Protein AF-A0A2V8Q9Q5-F1 (afdb_monomer)

Sequence (231 aa):
MLPGSTILFSIVLLALISQTAFAGKPFNTSTTSTGEAISPERDFEVAVEAGWLHPKSMDESFWLIHGDKNGLIIASPINGLLYIRFTNLGDAPIMIDSYSIEVLSGKQEWVRLVTIDAHSGEVYNRGPTDDMKQACRSNIEKDTFDYAIANKNIEPRHTVRGWVFVEAPEAGLEGGKEARFNVTDILGNKAVRPIKVLTGESQSVQPRLLHVGETKDLSQARKQFYSETHS

Structure (mmCIF, N/CA/C/O backbone):
data_AF-A0A2V8Q9Q5-F1
#
_entry.id   AF-A0A2V8Q9Q5-F1
#
loop_
_atom_site.group_PDB
_atom_site.id
_atom_site.type_symbol
_atom_site.label_atom_id
_atom_site.label_alt_id
_atom_site.label_comp_id
_atom_site.label_asym_id
_atom_site.label_entity_id
_atom_site.label_seq_id
_atom_site.pdbx_PDB_ins_code
_atom_site.Cartn_x
_atom_site.Cartn_y
_atom_site.Cartn_z
_atom_site.occupancy
_atom_site.B_iso_or_equiv
_atom_site.auth_seq_id
_atom_site.auth_comp_id
_atom_site.auth_asym_id
_atom_site.auth_atom_id
_atom_site.pdbx_PDB_model_num
ATOM 1 N N . MET A 1 1 ? 42.178 7.662 -12.179 1.00 33.88 1 MET A N 1
ATOM 2 C CA . MET A 1 1 ? 41.496 8.831 -11.585 1.00 33.88 1 MET A CA 1
ATOM 3 C C . MET A 1 1 ? 40.004 8.625 -11.773 1.00 33.88 1 MET A C 1
ATOM 5 O O . MET A 1 1 ? 39.542 8.655 -12.902 1.00 33.88 1 MET A O 1
ATOM 9 N N . LEU A 1 2 ? 39.301 8.280 -10.695 1.00 27.66 2 LEU A N 1
ATOM 10 C CA . LEU A 1 2 ? 37.847 8.092 -10.664 1.00 27.66 2 LEU A CA 1
ATOM 11 C C . LEU A 1 2 ? 37.172 9.457 -10.458 1.00 27.66 2 LEU A C 1
ATOM 13 O O . LEU A 1 2 ? 37.650 10.203 -9.601 1.00 27.66 2 LEU A O 1
ATOM 17 N N . PRO A 1 3 ? 36.077 9.794 -11.160 1.00 36.81 3 PRO A N 1
ATOM 18 C CA . PRO A 1 3 ? 35.222 10.887 -10.738 1.00 36.81 3 PRO A CA 1
ATOM 19 C C . PRO A 1 3 ? 34.257 10.358 -9.670 1.00 36.81 3 PRO A C 1
ATOM 21 O O . PRO A 1 3 ? 33.495 9.420 -9.903 1.00 36.81 3 PRO A O 1
ATOM 24 N N . GLY A 1 4 ? 34.338 10.932 -8.471 1.00 29.61 4 GLY A N 1
ATOM 25 C CA . GLY A 1 4 ? 33.387 10.685 -7.394 1.00 29.61 4 GLY A CA 1
ATOM 26 C C . GLY A 1 4 ? 32.038 11.302 -7.743 1.00 29.61 4 GLY A C 1
ATOM 27 O O . GLY A 1 4 ? 31.945 12.511 -7.938 1.00 29.61 4 GLY A O 1
ATOM 28 N N . SER A 1 5 ? 31.006 10.465 -7.833 1.00 29.03 5 SER A N 1
ATOM 29 C CA . SER A 1 5 ? 29.624 10.911 -7.975 1.00 29.03 5 SER A CA 1
ATOM 30 C C . SER A 1 5 ? 29.034 11.092 -6.579 1.00 29.03 5 SER A C 1
ATOM 32 O O . SER A 1 5 ? 28.761 10.124 -5.870 1.00 29.03 5 SER A O 1
ATOM 34 N N . THR A 1 6 ? 28.903 12.345 -6.159 1.00 27.73 6 THR A N 1
ATOM 35 C CA . THR A 1 6 ? 28.251 12.738 -4.909 1.00 27.73 6 THR A CA 1
ATOM 36 C C . THR A 1 6 ? 26.739 12.604 -5.088 1.00 27.73 6 THR A C 1
ATOM 38 O O . THR A 1 6 ? 26.131 13.395 -5.803 1.00 27.73 6 THR A O 1
ATOM 41 N N . ILE A 1 7 ? 26.127 11.603 -4.454 1.00 29.25 7 ILE A N 1
ATOM 42 C CA . ILE A 1 7 ? 24.666 11.460 -4.386 1.00 29.25 7 ILE A CA 1
ATOM 43 C C . ILE A 1 7 ? 24.160 12.383 -3.271 1.00 29.25 7 ILE A C 1
ATOM 45 O O . ILE A 1 7 ? 24.406 12.146 -2.088 1.00 29.25 7 ILE A O 1
ATOM 49 N N . LEU A 1 8 ? 23.483 13.464 -3.658 1.00 23.73 8 LEU A N 1
ATOM 50 C CA . LEU A 1 8 ? 22.749 14.350 -2.755 1.00 23.73 8 LEU A CA 1
ATOM 51 C C . LEU A 1 8 ? 21.424 13.677 -2.375 1.00 23.73 8 LEU A C 1
ATOM 53 O O . LEU A 1 8 ? 20.485 13.652 -3.164 1.00 23.73 8 LEU A O 1
ATOM 57 N N . PHE A 1 9 ? 21.343 13.142 -1.158 1.00 24.53 9 PHE A N 1
ATOM 58 C CA . PHE A 1 9 ? 20.066 12.783 -0.545 1.00 24.53 9 PHE A CA 1
ATOM 59 C C . PHE A 1 9 ? 19.374 14.062 -0.065 1.00 24.53 9 PHE A C 1
ATOM 61 O O . PHE A 1 9 ? 19.751 14.638 0.956 1.00 24.53 9 PHE A O 1
ATOM 68 N N . SER A 1 10 ? 18.348 14.513 -0.784 1.00 22.67 10 SER A N 1
ATOM 69 C CA . SER A 1 10 ? 17.418 15.518 -0.268 1.00 22.67 10 SER A CA 1
ATOM 70 C C . SER A 1 10 ? 16.454 14.848 0.710 1.00 22.67 10 SER A C 1
ATOM 72 O O . SER A 1 10 ? 15.386 14.378 0.337 1.00 22.67 10 SER A O 1
ATOM 74 N N . ILE A 1 11 ? 16.847 14.792 1.981 1.00 27.55 11 ILE A N 1
ATOM 75 C CA . ILE A 1 11 ? 15.943 14.463 3.086 1.00 27.55 11 ILE A CA 1
ATOM 76 C C . ILE A 1 11 ? 15.118 15.720 3.374 1.00 27.55 11 ILE A C 1
ATOM 78 O O . ILE A 1 11 ? 15.653 16.725 3.845 1.00 27.55 11 ILE A O 1
ATOM 82 N N . VAL A 1 12 ? 13.816 15.683 3.092 1.00 26.05 12 VAL A N 1
ATOM 83 C CA . VAL A 1 12 ? 12.889 16.722 3.556 1.00 26.05 12 VAL A CA 1
ATOM 84 C C . VAL A 1 12 ? 12.692 16.529 5.061 1.00 26.05 12 VAL A C 1
ATOM 86 O O . VAL A 1 12 ? 11.959 15.653 5.511 1.00 26.05 12 VAL A O 1
ATOM 89 N N . LEU A 1 13 ? 13.407 17.334 5.848 1.00 25.30 13 LEU A N 1
ATOM 90 C CA . LEU A 1 13 ? 13.339 17.357 7.307 1.00 25.30 13 LEU A CA 1
ATOM 91 C C . LEU A 1 13 ? 12.112 18.177 7.750 1.00 25.30 13 LEU A C 1
ATOM 93 O O . LEU A 1 13 ? 12.102 19.402 7.631 1.00 25.30 13 LEU A O 1
ATOM 97 N N . LEU A 1 14 ? 11.067 17.516 8.259 1.00 32.06 14 LEU A N 1
ATOM 98 C CA . LEU A 1 14 ? 9.911 18.189 8.864 1.00 32.06 14 LEU A CA 1
ATOM 99 C C . LEU A 1 14 ? 10.245 18.633 10.299 1.00 32.06 14 LEU A C 1
ATOM 101 O O . LEU A 1 14 ? 10.326 17.809 11.206 1.00 32.06 14 LEU A O 1
ATOM 105 N N . ALA A 1 15 ? 10.383 19.941 10.520 1.00 26.97 15 ALA A N 1
ATOM 106 C CA . ALA A 1 15 ? 10.359 20.545 11.853 1.00 26.97 15 ALA A CA 1
ATOM 107 C C . ALA A 1 15 ? 8.937 21.034 12.182 1.00 26.97 15 ALA A C 1
ATOM 109 O O . ALA A 1 15 ? 8.275 21.643 11.336 1.00 26.97 15 ALA A O 1
ATOM 110 N N . LEU A 1 16 ? 8.469 20.796 13.410 1.00 28.50 16 LEU A N 1
ATOM 111 C CA . LEU A 1 16 ? 7.199 21.322 13.913 1.00 28.50 16 LEU A CA 1
ATOM 112 C C . LEU A 1 16 ? 7.399 22.067 15.235 1.00 28.50 16 LEU A C 1
ATOM 114 O O . LEU A 1 16 ? 8.116 21.629 16.130 1.00 28.50 16 LEU A O 1
ATOM 118 N N . ILE A 1 17 ? 6.752 23.228 15.283 1.00 30.66 17 ILE A N 1
ATOM 119 C CA . ILE A 1 17 ? 6.692 24.195 16.374 1.00 30.66 17 ILE A CA 1
ATOM 120 C C . ILE A 1 17 ? 5.767 23.647 17.464 1.00 30.66 17 ILE A C 1
ATOM 122 O O . ILE A 1 17 ? 4.626 23.281 17.186 1.00 30.66 17 ILE A O 1
ATOM 126 N N . SER A 1 18 ? 6.249 23.627 18.704 1.00 28.33 18 SER A N 1
ATOM 127 C CA . SER A 1 18 ? 5.472 23.258 19.886 1.00 28.33 18 SER A CA 1
ATOM 128 C C . SER A 1 18 ? 4.411 24.315 20.201 1.00 28.33 18 SER A C 1
ATOM 130 O O . SER A 1 18 ? 4.743 25.487 20.379 1.00 28.33 18 SER A O 1
ATOM 132 N N . GLN A 1 19 ? 3.154 23.900 20.369 1.00 29.67 19 GLN A N 1
ATOM 133 C CA . GLN A 1 19 ? 2.183 24.646 21.168 1.00 29.67 19 GLN A CA 1
ATOM 134 C C . GLN A 1 19 ? 1.562 23.745 22.237 1.00 29.67 19 GLN A C 1
ATOM 136 O O . GLN A 1 19 ? 1.244 22.579 22.025 1.00 29.67 19 GLN A O 1
ATOM 141 N N . THR A 1 20 ? 1.486 24.336 23.421 1.00 31.91 20 THR A N 1
ATOM 142 C CA . THR A 1 20 ? 1.069 23.820 24.723 1.00 31.91 20 THR A CA 1
ATOM 143 C C . THR A 1 20 ? -0.402 23.410 24.774 1.00 31.91 20 THR A C 1
ATOM 145 O O . THR A 1 20 ? -1.240 24.117 24.221 1.00 31.91 20 THR A O 1
ATOM 148 N N . ALA A 1 21 ? -0.737 22.381 25.560 1.00 29.42 21 ALA A N 1
ATOM 149 C CA . ALA A 1 21 ? -2.111 22.135 25.996 1.00 29.42 21 ALA A CA 1
ATOM 150 C C . ALA A 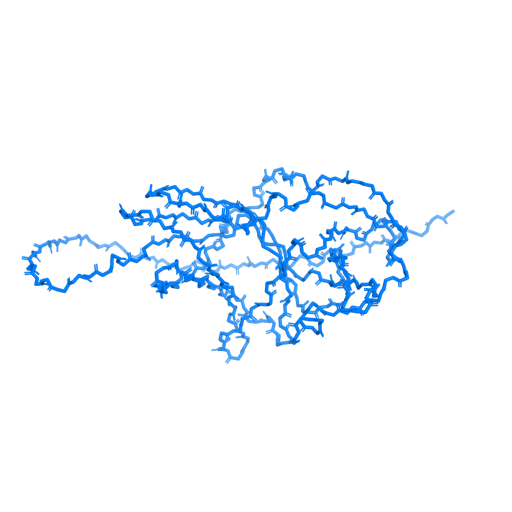1 21 ? -2.220 22.049 27.526 1.00 29.42 21 ALA A C 1
ATOM 152 O O . ALA A 1 21 ? -1.434 21.391 28.206 1.00 29.42 21 ALA A O 1
ATOM 153 N N . PHE A 1 22 ? -3.221 22.779 28.012 1.00 30.20 22 PHE A N 1
ATOM 154 C CA . PHE A 1 22 ? -3.685 22.945 29.382 1.00 30.20 22 PHE A CA 1
ATOM 155 C C . PHE A 1 22 ? -4.300 21.667 29.976 1.00 30.20 22 PHE A C 1
ATOM 157 O O . PHE A 1 22 ? -4.864 20.831 29.274 1.00 30.20 22 PHE A O 1
ATOM 164 N N . ALA A 1 23 ? -4.247 21.585 31.305 1.00 34.16 23 ALA A N 1
ATOM 165 C CA . ALA A 1 23 ? -4.904 20.584 32.138 1.00 34.16 23 ALA A CA 1
ATOM 166 C C . ALA A 1 23 ? -6.386 20.920 32.414 1.00 34.16 23 ALA A C 1
ATOM 168 O O . ALA A 1 23 ? -6.731 22.083 32.615 1.00 34.16 23 ALA A O 1
ATOM 169 N N . GLY A 1 24 ? -7.233 19.892 32.543 1.00 29.53 24 GLY A N 1
ATOM 170 C CA . GLY A 1 24 ? -8.598 19.997 33.077 1.00 29.53 24 GLY A CA 1
ATOM 171 C C . GLY A 1 24 ? -9.288 18.630 33.183 1.00 29.53 24 GLY A C 1
ATOM 172 O O . GLY A 1 24 ? -9.363 17.899 32.208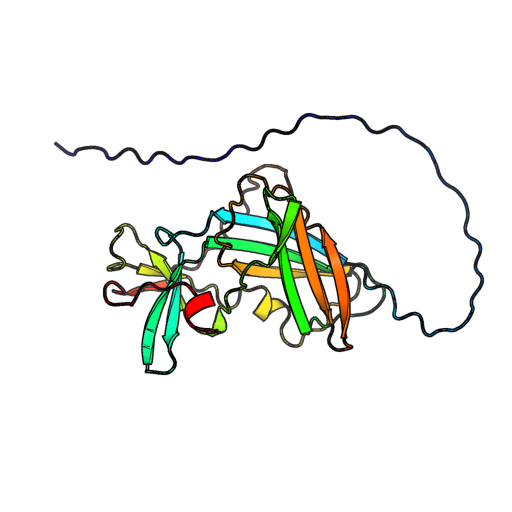 1.00 29.53 24 GLY A O 1
ATOM 173 N N . LYS A 1 25 ? -9.719 18.271 34.396 1.00 31.98 25 LYS A N 1
ATOM 174 C CA . LYS A 1 25 ? -10.134 16.940 34.893 1.00 31.98 25 LYS A CA 1
ATOM 175 C C . LYS A 1 25 ? -11.623 16.571 34.610 1.00 31.98 25 LYS A C 1
ATOM 177 O O . LYS A 1 25 ? -12.357 17.420 34.118 1.00 31.98 25 LYS A O 1
ATOM 182 N N . PRO A 1 26 ? -12.063 15.324 34.922 1.00 44.69 26 PRO A N 1
ATOM 183 C CA . PRO A 1 26 ? -13.238 14.641 34.349 1.00 44.69 26 PRO A CA 1
ATOM 184 C C . PRO A 1 26 ? -14.517 14.798 35.189 1.00 44.69 26 PRO A C 1
ATOM 186 O O . PRO A 1 26 ? -14.403 15.168 36.353 1.00 44.69 26 PRO A O 1
ATOM 189 N N . PHE A 1 27 ? -15.691 14.409 34.655 1.00 29.14 27 PHE A N 1
ATOM 190 C CA . PHE A 1 27 ? -16.631 13.486 35.330 1.00 29.14 27 PHE A CA 1
ATOM 191 C C . PHE A 1 27 ? -17.901 13.130 34.514 1.00 29.14 27 PHE A C 1
ATOM 193 O O . PHE A 1 27 ? -18.466 13.964 33.817 1.00 29.14 27 PHE A O 1
ATOM 200 N N . ASN A 1 28 ? -18.373 11.908 34.799 1.00 29.89 28 ASN A N 1
ATOM 201 C CA . ASN A 1 28 ? -19.741 11.367 34.839 1.00 29.89 28 ASN A CA 1
ATOM 202 C C . ASN A 1 28 ? -20.460 10.750 33.620 1.00 29.89 28 ASN A C 1
ATOM 204 O O . ASN A 1 28 ? -20.917 11.407 32.693 1.00 29.89 28 ASN A O 1
ATOM 208 N N . THR A 1 29 ? -20.675 9.441 33.787 1.00 35.38 29 THR A N 1
ATOM 209 C CA . THR A 1 29 ? -21.580 8.501 33.121 1.00 35.38 29 THR A CA 1
ATOM 210 C C . THR A 1 29 ? -23.048 8.709 33.499 1.00 35.38 29 THR A C 1
ATOM 212 O O . THR A 1 29 ? -23.375 8.889 34.673 1.00 35.38 29 THR A O 1
ATOM 215 N N . SER A 1 30 ? -23.951 8.542 32.533 1.00 32.97 30 SER A N 1
ATOM 216 C CA . SER A 1 30 ? -25.331 8.097 32.759 1.00 32.97 30 SER A CA 1
ATOM 217 C C . SER A 1 30 ? -25.820 7.334 31.530 1.00 32.97 30 SER A C 1
ATOM 219 O O . SER A 1 30 ? -25.755 7.826 30.407 1.00 32.97 30 SER A O 1
ATOM 221 N N . THR A 1 31 ? -26.247 6.099 31.773 1.00 35.50 31 THR A N 1
ATOM 222 C CA . THR A 1 31 ? -26.689 5.109 30.792 1.00 35.50 31 THR A CA 1
ATOM 223 C C . THR A 1 31 ? -28.182 5.269 30.525 1.00 35.50 31 THR A C 1
ATOM 225 O O . THR A 1 31 ? -28.967 5.192 31.468 1.00 35.50 31 THR A O 1
ATOM 228 N N . THR A 1 32 ? -28.581 5.354 29.254 1.00 32.62 32 THR A N 1
ATOM 229 C CA . THR A 1 32 ? -29.948 5.018 28.827 1.00 32.62 32 THR A CA 1
ATOM 230 C C . THR A 1 32 ? -29.864 4.198 27.543 1.00 32.62 32 THR A C 1
ATOM 232 O O . THR A 1 32 ? -29.510 4.707 26.485 1.00 32.62 32 THR A O 1
ATOM 235 N N . SER A 1 33 ? -30.145 2.901 27.671 1.00 39.06 33 SER A N 1
ATOM 236 C CA . SER A 1 33 ? -30.231 1.931 26.579 1.00 39.06 33 SER A CA 1
ATOM 237 C C . SER A 1 33 ? -31.569 2.090 25.857 1.00 39.06 33 SER A C 1
ATOM 239 O O . SER A 1 33 ? -32.622 1.937 26.475 1.00 39.06 33 SER A O 1
ATOM 241 N N . THR A 1 34 ? -31.521 2.389 24.558 1.00 40.38 34 THR A N 1
ATOM 242 C CA . THR A 1 34 ? -32.635 2.184 23.623 1.00 40.38 34 THR A CA 1
ATOM 243 C C . THR A 1 34 ? -32.076 1.362 22.469 1.00 40.38 34 THR A C 1
ATOM 245 O O . THR A 1 34 ? -31.147 1.796 21.795 1.00 40.38 34 THR A O 1
ATOM 248 N N . GLY A 1 35 ? -32.580 0.137 22.318 1.00 45.03 35 GLY A N 1
ATOM 249 C CA . GLY A 1 35 ? -32.104 -0.842 21.348 1.00 45.03 35 GLY A CA 1
ATOM 250 C C . GLY A 1 35 ? -32.479 -0.482 19.914 1.00 45.03 35 GLY A C 1
ATOM 251 O O . GLY A 1 35 ? -33.469 -0.975 19.389 1.00 45.03 35 GLY A O 1
ATOM 252 N N . GLU A 1 36 ? -31.640 0.315 19.267 1.00 42.28 36 GLU A N 1
ATOM 253 C CA . GLU A 1 36 ? -31.145 -0.068 17.948 1.00 42.28 36 GLU A CA 1
ATOM 254 C C . GLU A 1 36 ? -29.951 -0.993 18.197 1.00 42.28 36 GLU A C 1
ATOM 256 O O . GLU A 1 36 ? -29.210 -0.799 19.163 1.00 42.28 36 GLU A O 1
ATOM 261 N N . ALA A 1 37 ? -29.762 -2.033 17.385 1.00 42.47 37 ALA A N 1
ATOM 262 C CA . ALA A 1 37 ? -28.488 -2.738 17.376 1.00 42.47 37 ALA A CA 1
ATOM 263 C C . ALA A 1 37 ? -27.446 -1.745 16.849 1.00 42.47 37 ALA A C 1
ATOM 265 O O . ALA A 1 37 ? -27.210 -1.664 15.646 1.00 42.47 37 ALA A O 1
ATOM 266 N N . ILE A 1 38 ? -26.906 -0.920 17.749 1.00 46.06 38 ILE A N 1
ATOM 267 C CA . ILE A 1 38 ? -25.796 -0.022 17.478 1.00 46.06 38 ILE A CA 1
ATOM 268 C C . ILE A 1 38 ? -24.678 -0.960 17.051 1.00 46.06 38 ILE A C 1
ATOM 270 O O . ILE A 1 38 ? -24.122 -1.680 17.882 1.00 46.06 38 ILE A O 1
ATOM 274 N N . SER A 1 39 ? -24.430 -1.025 15.741 1.00 52.75 39 SER A N 1
ATOM 275 C CA . SER A 1 39 ? -23.245 -1.687 15.211 1.00 52.75 39 SER A CA 1
ATOM 276 C C . SER A 1 39 ? -22.083 -1.098 16.002 1.00 52.75 39 SER A C 1
ATOM 278 O O . SER A 1 39 ? -21.960 0.133 16.001 1.00 52.75 39 SER A O 1
ATOM 280 N N . PRO A 1 40 ? -21.338 -1.909 16.779 1.00 57.69 40 PRO A N 1
ATOM 281 C CA . PRO A 1 40 ? -20.344 -1.377 17.692 1.00 57.69 40 PRO A CA 1
ATOM 282 C C . PRO A 1 40 ? -19.428 -0.468 16.888 1.00 57.69 40 PRO A C 1
ATOM 284 O O . PRO A 1 40 ? -18.885 -0.887 15.861 1.00 57.69 40 PRO A O 1
ATOM 287 N N . GLU A 1 41 ? -19.346 0.798 17.307 1.00 65.44 41 GLU A N 1
ATOM 288 C CA . GLU A 1 41 ? -18.540 1.792 16.617 1.00 65.44 41 GLU A CA 1
ATOM 289 C C . GLU A 1 41 ? -17.137 1.208 16.477 1.00 65.44 41 GLU A C 1
ATOM 291 O O . GLU A 1 41 ? -16.480 0.874 17.466 1.00 65.44 41 GLU A O 1
ATOM 296 N N . ARG A 1 42 ? -16.721 0.970 15.230 1.00 76.88 42 ARG A N 1
ATOM 297 C CA . ARG A 1 42 ? -15.453 0.306 14.953 1.00 76.88 42 ARG A CA 1
ATOM 298 C C . ARG A 1 42 ? -14.342 1.261 15.339 1.00 76.88 42 ARG A C 1
ATOM 300 O O . ARG A 1 42 ? -13.991 2.158 14.574 1.00 76.88 42 ARG A O 1
ATOM 307 N N . ASP A 1 43 ? -13.804 1.064 16.533 1.00 89.38 43 ASP A N 1
ATOM 308 C CA . ASP A 1 43 ? -12.677 1.840 16.998 1.00 89.38 43 ASP A CA 1
ATOM 309 C C . ASP A 1 43 ? -11.368 1.133 16.669 1.00 89.38 43 ASP A C 1
ATOM 311 O O . ASP A 1 43 ? -11.160 -0.042 16.978 1.00 89.38 43 ASP A O 1
ATOM 315 N N . PHE A 1 44 ? -10.475 1.855 16.010 1.00 94.50 44 PHE A N 1
ATOM 316 C CA . PHE A 1 44 ? -9.154 1.366 15.667 1.00 94.50 44 PHE A CA 1
ATOM 317 C C . PHE A 1 44 ? -8.151 2.513 15.649 1.00 94.50 44 PHE A C 1
ATOM 319 O O . PHE A 1 44 ? -8.500 3.688 15.525 1.00 94.50 44 PHE A O 1
ATOM 326 N N . GLU A 1 45 ? -6.880 2.153 15.760 1.00 95.31 45 GLU A N 1
ATOM 327 C CA . GLU A 1 45 ? -5.760 3.062 15.566 1.00 95.31 45 GLU A CA 1
ATOM 328 C C . GLU A 1 45 ? -4.916 2.589 14.388 1.00 95.31 45 GLU A C 1
ATOM 330 O O . GLU A 1 45 ? -4.673 1.391 14.231 1.00 95.31 45 GLU A O 1
ATOM 335 N N . VAL A 1 46 ? -4.430 3.547 13.595 1.00 95.06 46 VAL A N 1
ATOM 336 C CA . VAL A 1 46 ? -3.457 3.296 12.533 1.00 95.06 46 VAL A CA 1
ATOM 337 C C . VAL A 1 46 ? -2.249 4.196 12.707 1.00 95.06 46 VAL A C 1
ATOM 339 O O . VAL A 1 46 ? -2.382 5.388 12.993 1.00 95.06 46 VAL A O 1
ATOM 342 N N . ALA A 1 47 ? -1.070 3.622 12.498 1.00 93.25 47 ALA A N 1
ATOM 343 C CA . ALA A 1 47 ? 0.182 4.354 12.438 1.00 93.25 47 ALA A CA 1
ATOM 344 C C . ALA A 1 47 ? 1.062 3.870 11.282 1.00 93.25 47 ALA A C 1
ATOM 346 O O . ALA A 1 47 ? 1.002 2.702 10.899 1.00 93.25 47 ALA A O 1
ATOM 347 N N . VAL A 1 48 ? 1.908 4.762 10.766 1.00 90.56 48 VAL A N 1
ATOM 348 C CA . VAL A 1 48 ? 3.050 4.387 9.919 1.00 90.56 48 VAL A CA 1
ATOM 349 C C . VAL A 1 48 ? 4.262 4.254 10.835 1.00 90.56 48 VAL A C 1
ATOM 351 O O . VAL A 1 48 ? 4.681 5.233 11.454 1.00 90.56 48 VAL A O 1
ATOM 354 N N . GLU A 1 49 ? 4.786 3.033 10.960 1.00 87.12 49 GLU A N 1
ATOM 355 C CA . GLU A 1 49 ? 5.963 2.717 11.787 1.00 87.12 49 GLU A CA 1
ATOM 356 C C . GLU A 1 49 ? 7.279 2.908 11.013 1.00 87.12 49 GLU A C 1
ATOM 358 O O . GLU A 1 49 ? 8.310 3.186 11.616 1.00 87.12 49 GLU A O 1
ATOM 363 N N . ALA A 1 50 ? 7.252 2.769 9.686 1.00 84.56 50 ALA A N 1
ATOM 364 C CA . ALA A 1 50 ? 8.380 3.022 8.794 1.00 84.56 50 ALA A CA 1
ATOM 365 C C . ALA A 1 50 ? 7.869 3.292 7.378 1.00 84.56 50 ALA A C 1
ATOM 367 O O . ALA A 1 50 ? 6.791 2.823 7.014 1.00 84.56 50 ALA A O 1
ATOM 368 N N . GLY A 1 51 ? 8.644 4.004 6.565 1.00 85.50 51 GLY A N 1
ATOM 369 C CA . GLY A 1 51 ? 8.290 4.192 5.168 1.00 85.50 51 GLY A CA 1
ATOM 370 C C . GLY A 1 51 ? 8.639 5.545 4.591 1.00 85.50 51 GLY A C 1
ATOM 371 O O . GLY A 1 51 ? 9.240 6.394 5.245 1.00 85.50 51 GLY A O 1
ATOM 372 N N . TRP A 1 52 ? 8.228 5.723 3.346 1.00 86.75 52 TRP A N 1
ATOM 373 C CA . TRP A 1 52 ? 8.354 6.961 2.594 1.00 86.75 52 TRP A CA 1
ATOM 374 C C . TRP A 1 52 ? 7.203 7.064 1.596 1.00 86.75 52 TRP A C 1
ATOM 376 O O . TRP A 1 52 ? 6.562 6.069 1.251 1.00 86.75 52 TRP A O 1
ATOM 386 N N . LEU A 1 53 ? 6.946 8.289 1.156 1.00 87.56 53 LEU A N 1
ATOM 387 C CA . LEU A 1 53 ? 6.009 8.611 0.093 1.00 87.56 53 LEU A CA 1
ATOM 388 C C . LEU A 1 53 ? 6.616 9.757 -0.713 1.00 87.56 53 LEU A C 1
ATOM 390 O O . LEU A 1 53 ? 6.861 10.837 -0.175 1.00 87.56 53 LEU A O 1
ATOM 394 N N . HIS A 1 54 ? 6.881 9.506 -1.984 1.00 87.38 54 HIS A N 1
ATOM 395 C CA . HIS A 1 54 ? 7.356 10.485 -2.947 1.00 87.38 54 HIS A CA 1
ATOM 396 C C . HIS A 1 54 ? 6.201 10.942 -3.848 1.00 87.38 54 HIS A C 1
ATOM 398 O O . HIS A 1 54 ? 5.200 10.233 -3.989 1.00 87.38 54 HIS A O 1
ATOM 404 N N . PRO A 1 55 ? 6.309 12.128 -4.472 1.00 87.38 55 PRO A N 1
ATOM 405 C CA . PRO A 1 55 ? 5.434 12.502 -5.576 1.00 87.38 55 PRO A CA 1
ATOM 406 C C . PRO A 1 55 ? 5.464 11.457 -6.696 1.00 87.38 55 PRO A C 1
ATOM 408 O O . PRO A 1 55 ? 6.459 10.756 -6.876 1.00 87.38 55 PRO A O 1
ATOM 411 N N . LYS A 1 56 ? 4.384 11.388 -7.479 1.00 91.12 56 LYS A N 1
ATOM 412 C CA . LYS A 1 56 ? 4.275 10.456 -8.604 1.00 91.12 56 LYS A CA 1
ATOM 413 C C . LYS A 1 56 ? 5.449 10.643 -9.572 1.00 91.12 56 LYS A C 1
ATOM 415 O O . LYS A 1 56 ? 5.614 11.711 -10.158 1.00 91.12 56 LYS A O 1
ATOM 420 N N . SER A 1 57 ? 6.260 9.601 -9.729 1.00 91.06 57 SER A N 1
ATOM 421 C CA . SER A 1 57 ? 7.486 9.610 -10.532 1.00 91.06 57 SER A CA 1
ATOM 422 C C . SER A 1 57 ? 7.745 8.245 -11.175 1.00 91.06 57 SER A C 1
ATOM 424 O O . SER A 1 57 ? 7.381 7.209 -10.620 1.00 91.06 57 SER A O 1
ATOM 426 N N . MET A 1 58 ? 8.401 8.258 -12.340 1.00 92.75 58 MET A N 1
ATOM 427 C CA . MET A 1 58 ? 8.967 7.073 -13.011 1.00 92.75 58 MET A CA 1
ATOM 428 C C . MET A 1 58 ? 10.429 6.816 -12.622 1.00 92.75 58 MET A C 1
ATOM 430 O O . MET A 1 58 ? 11.051 5.889 -13.136 1.00 92.75 58 MET A O 1
ATOM 434 N N . ASP A 1 59 ? 10.996 7.654 -11.762 1.00 90.38 59 ASP A N 1
ATOM 435 C CA . ASP A 1 59 ? 12.361 7.541 -11.260 1.00 90.38 59 ASP A CA 1
ATOM 436 C C . ASP A 1 59 ? 12.330 7.050 -9.809 1.00 90.38 59 ASP A C 1
ATOM 438 O O . ASP A 1 59 ? 12.621 7.787 -8.873 1.00 90.38 59 ASP A O 1
ATOM 442 N N . GLU A 1 60 ? 11.879 5.809 -9.620 1.00 90.38 60 GLU A N 1
ATOM 443 C CA . GLU A 1 60 ? 11.809 5.174 -8.304 1.00 90.38 60 GLU A CA 1
ATOM 444 C C . GLU A 1 60 ? 12.847 4.069 -8.149 1.00 90.38 60 GLU A C 1
ATOM 446 O O . GLU A 1 60 ? 13.330 3.466 -9.113 1.00 90.38 60 GLU A O 1
ATOM 451 N N . SER A 1 61 ? 13.178 3.775 -6.893 1.00 89.00 61 SER A N 1
ATOM 452 C CA . SER A 1 61 ? 14.047 2.643 -6.562 1.00 89.00 61 SER A CA 1
ATOM 453 C C . SER A 1 61 ? 13.284 1.324 -6.498 1.00 89.00 61 SER A C 1
ATOM 455 O O . SER A 1 61 ? 13.884 0.281 -6.723 1.00 89.00 61 SER A O 1
ATOM 457 N N . PHE A 1 62 ? 11.982 1.345 -6.207 1.00 91.75 62 PHE A N 1
ATOM 458 C CA . PHE A 1 62 ? 11.160 0.144 -6.068 1.00 91.75 62 PHE A CA 1
ATOM 459 C C . PHE A 1 62 ? 10.112 0.060 -7.169 1.00 91.75 62 PHE A C 1
ATOM 461 O O . PHE A 1 62 ? 9.457 1.047 -7.495 1.00 91.75 62 PHE A O 1
ATOM 468 N N . TRP A 1 63 ? 9.961 -1.139 -7.721 1.00 94.75 63 TRP A N 1
ATOM 469 C CA . TRP A 1 63 ? 9.090 -1.421 -8.851 1.00 94.75 63 TRP A CA 1
ATOM 470 C C . TRP A 1 63 ? 8.317 -2.709 -8.606 1.00 94.75 63 TRP A C 1
ATOM 472 O O . TRP A 1 63 ? 8.895 -3.706 -8.174 1.00 94.75 63 TRP A O 1
ATOM 482 N N . LEU A 1 64 ? 7.028 -2.705 -8.922 1.00 95.81 64 LEU A N 1
ATOM 483 C CA . LEU A 1 64 ? 6.254 -3.924 -9.095 1.00 95.81 64 LEU A CA 1
ATOM 484 C C . LEU A 1 64 ? 6.421 -4.406 -10.538 1.00 95.81 64 LEU A C 1
ATOM 486 O O . LEU A 1 64 ? 6.195 -3.648 -11.480 1.00 95.81 64 LEU A O 1
ATOM 490 N N . ILE A 1 65 ? 6.783 -5.672 -10.704 1.00 95.75 65 ILE A N 1
ATOM 491 C CA . ILE A 1 65 ? 6.891 -6.337 -11.999 1.00 95.75 65 ILE A CA 1
ATOM 492 C C . ILE A 1 65 ? 5.729 -7.304 -12.143 1.00 95.75 65 ILE A C 1
ATOM 494 O O . ILE A 1 65 ? 5.643 -8.277 -11.397 1.00 95.75 65 ILE A O 1
ATOM 498 N N . HIS A 1 66 ? 4.845 -7.044 -13.099 1.00 95.06 66 HIS A N 1
ATOM 499 C CA . HIS A 1 66 ? 3.630 -7.828 -13.307 1.00 95.06 66 HIS A CA 1
ATOM 500 C C . HIS A 1 66 ? 3.313 -7.979 -14.800 1.00 95.06 66 HIS A C 1
ATOM 502 O O . HIS A 1 66 ? 3.910 -7.320 -15.652 1.00 95.06 66 HIS A O 1
ATOM 508 N N . GLY A 1 67 ? 2.392 -8.884 -15.127 1.00 92.62 67 GLY A N 1
ATOM 509 C CA . GLY A 1 67 ? 1.872 -9.028 -16.487 1.00 92.62 67 GLY A CA 1
ATOM 510 C C . GLY A 1 67 ? 0.701 -8.081 -16.748 1.00 92.62 67 GLY A C 1
ATOM 511 O O . GLY A 1 67 ? -0.064 -7.775 -15.832 1.00 92.62 67 GLY A O 1
ATOM 512 N N . ASP A 1 68 ? 0.529 -7.643 -17.995 1.00 87.25 68 ASP A N 1
ATOM 513 C CA . ASP A 1 68 ? -0.749 -7.110 -18.474 1.00 87.25 68 ASP A CA 1
ATOM 514 C C . ASP A 1 68 ? -1.660 -8.234 -19.018 1.00 87.25 68 ASP A C 1
ATOM 516 O O . ASP A 1 68 ? -1.285 -9.409 -19.083 1.00 87.25 68 ASP A O 1
ATOM 520 N N . LYS A 1 69 ? -2.869 -7.870 -19.464 1.00 82.75 69 LYS A N 1
ATOM 521 C CA . LYS A 1 69 ? -3.846 -8.808 -20.052 1.00 82.75 69 LYS A CA 1
ATOM 522 C C . LYS A 1 69 ? -3.354 -9.486 -21.346 1.00 82.75 69 LYS A C 1
ATOM 524 O O . LYS A 1 69 ? -3.927 -10.494 -21.747 1.00 82.75 69 LYS A O 1
ATOM 529 N N . ASN A 1 70 ? -2.318 -8.949 -21.994 1.00 86.12 70 ASN A N 1
ATOM 530 C CA . ASN A 1 70 ? -1.729 -9.459 -23.234 1.00 86.12 70 ASN A CA 1
ATOM 531 C C . ASN A 1 70 ? -0.413 -10.226 -22.998 1.00 86.12 70 ASN A C 1
ATOM 533 O O . ASN A 1 70 ? 0.219 -10.661 -23.961 1.00 86.12 70 ASN A O 1
ATOM 537 N N . GLY A 1 71 ? 0.015 -10.389 -21.741 1.00 85.12 71 GLY A N 1
ATOM 538 C CA . GLY A 1 71 ? 1.268 -11.050 -21.375 1.00 85.12 71 GLY A CA 1
ATOM 539 C C . GLY A 1 71 ? 2.519 -10.174 -21.504 1.00 85.12 71 GLY A C 1
ATOM 540 O O . GLY A 1 71 ? 3.631 -10.697 -21.421 1.00 85.12 71 GLY A O 1
ATOM 541 N N . LEU A 1 72 ? 2.376 -8.859 -21.698 1.00 91.50 72 LEU A N 1
ATOM 542 C CA . LEU A 1 72 ? 3.496 -7.921 -21.635 1.00 91.50 72 LEU A CA 1
ATOM 543 C C . LEU A 1 72 ? 3.969 -7.768 -20.191 1.00 91.50 72 LEU A C 1
ATOM 545 O O . LEU A 1 72 ? 3.163 -7.631 -19.273 1.00 91.50 72 LEU A O 1
ATOM 549 N N . ILE A 1 73 ? 5.289 -7.747 -20.003 1.00 94.88 73 ILE A N 1
ATOM 550 C CA . ILE A 1 73 ? 5.904 -7.483 -18.701 1.00 94.88 73 ILE A CA 1
ATOM 551 C C . ILE A 1 73 ? 5.903 -5.974 -18.468 1.00 94.88 73 ILE A C 1
ATOM 553 O O . ILE A 1 73 ? 6.554 -5.219 -19.200 1.00 94.88 73 ILE A O 1
ATOM 557 N N . ILE A 1 74 ? 5.188 -5.554 -17.435 1.00 96.19 74 ILE A N 1
ATOM 558 C CA . ILE A 1 74 ? 5.094 -4.172 -16.988 1.00 96.19 74 ILE A CA 1
ATOM 559 C C . ILE A 1 74 ? 5.963 -3.982 -15.749 1.00 96.19 74 ILE A C 1
ATOM 561 O O . ILE A 1 74 ? 6.005 -4.838 -14.866 1.00 96.19 74 ILE A O 1
ATOM 565 N N . ALA A 1 75 ? 6.647 -2.843 -15.693 1.00 95.75 75 ALA A N 1
ATOM 566 C CA . ALA A 1 75 ? 7.295 -2.339 -14.496 1.00 95.75 75 ALA A CA 1
ATOM 567 C C . ALA A 1 75 ? 6.555 -1.086 -14.019 1.00 95.75 75 ALA A C 1
ATOM 569 O O . ALA A 1 75 ? 6.625 -0.039 -14.669 1.00 95.75 75 ALA A O 1
ATOM 570 N N . SER A 1 76 ? 5.879 -1.184 -12.875 1.00 96.75 76 SER A N 1
ATOM 571 C CA . SER A 1 76 ? 5.188 -0.057 -12.250 1.00 96.75 76 SER A CA 1
ATOM 572 C C . SER A 1 76 ? 5.960 0.502 -11.065 1.00 96.75 76 SER A C 1
ATOM 574 O O . SER A 1 76 ? 6.347 -0.273 -10.188 1.00 96.75 76 SER A O 1
ATOM 576 N N . PRO A 1 77 ? 6.211 1.824 -11.019 1.00 95.69 77 PRO A N 1
ATOM 577 C CA . PRO A 1 77 ? 6.956 2.421 -9.924 1.00 95.69 77 PRO A CA 1
ATOM 578 C C . PRO A 1 77 ? 6.112 2.381 -8.651 1.00 95.69 77 PRO A C 1
ATOM 580 O O . PRO A 1 77 ? 4.914 2.664 -8.666 1.00 95.69 77 PRO A O 1
ATOM 583 N N . ILE A 1 78 ? 6.749 2.050 -7.535 1.00 95.38 78 ILE A N 1
ATOM 584 C CA . ILE A 1 78 ? 6.152 2.166 -6.210 1.00 95.38 78 ILE A CA 1
ATOM 585 C C . ILE A 1 78 ? 6.598 3.522 -5.669 1.00 95.38 78 ILE A C 1
ATOM 587 O O . ILE A 1 78 ? 7.768 3.677 -5.350 1.00 95.38 78 ILE A O 1
ATOM 591 N N . ASN A 1 79 ? 5.697 4.506 -5.587 1.00 93.69 79 ASN A N 1
ATOM 592 C CA . ASN A 1 79 ? 6.023 5.852 -5.086 1.00 93.69 79 ASN A CA 1
ATOM 593 C C . ASN A 1 79 ? 5.902 5.966 -3.564 1.00 93.69 79 ASN A C 1
ATOM 595 O O . ASN A 1 79 ? 6.234 7.000 -2.991 1.00 93.69 79 ASN A O 1
ATOM 599 N N . GLY A 1 80 ? 5.410 4.935 -2.884 1.00 91.12 80 GLY A N 1
ATOM 600 C CA . GLY A 1 80 ? 5.437 4.884 -1.434 1.00 91.12 80 GLY A CA 1
ATOM 601 C C . GLY A 1 80 ? 5.456 3.465 -0.896 1.00 91.12 80 GLY A C 1
ATOM 602 O O . GLY A 1 80 ? 4.742 2.582 -1.375 1.00 91.12 80 GLY A O 1
ATOM 603 N N . LEU A 1 81 ? 6.268 3.279 0.139 1.00 90.44 81 LEU A N 1
ATOM 604 C CA . LEU A 1 81 ? 6.380 2.055 0.921 1.00 90.44 81 LEU A CA 1
ATOM 605 C C . LEU A 1 81 ? 5.978 2.411 2.349 1.00 90.44 81 LEU A C 1
ATOM 607 O O . LEU A 1 81 ? 6.726 3.114 3.022 1.00 90.44 81 LEU A O 1
ATOM 611 N N . LEU A 1 82 ? 4.809 1.975 2.814 1.00 91.88 82 LEU A N 1
ATOM 612 C CA . LEU A 1 82 ? 4.281 2.349 4.129 1.00 91.88 82 LEU A CA 1
ATOM 613 C C . LEU A 1 82 ? 4.134 1.106 5.004 1.00 91.88 82 LEU A C 1
ATOM 615 O O . LEU A 1 82 ? 3.309 0.243 4.722 1.00 91.88 82 LEU A O 1
ATOM 619 N N . TYR A 1 83 ? 4.917 1.000 6.073 1.00 92.62 83 TYR A N 1
ATOM 620 C CA . TYR A 1 83 ? 4.782 -0.077 7.046 1.00 92.62 83 TYR A CA 1
ATOM 621 C C . TYR A 1 83 ? 3.707 0.292 8.066 1.00 92.62 83 TYR A C 1
ATOM 623 O O . TYR A 1 83 ? 3.931 1.086 8.986 1.00 92.62 83 TYR A O 1
ATOM 631 N N . ILE A 1 84 ? 2.513 -0.253 7.857 1.00 94.62 84 ILE A N 1
ATOM 632 C CA . ILE A 1 84 ? 1.317 0.081 8.619 1.00 94.62 84 ILE A CA 1
ATOM 633 C C . ILE A 1 84 ? 1.244 -0.776 9.877 1.00 94.62 84 ILE A C 1
ATOM 635 O O . ILE A 1 84 ? 1.365 -1.997 9.812 1.00 94.62 84 ILE A O 1
ATOM 639 N N . ARG A 1 85 ? 0.965 -0.135 11.015 1.00 95.50 85 ARG A N 1
ATOM 640 C CA . ARG A 1 85 ? 0.440 -0.772 12.223 1.00 95.50 85 ARG A CA 1
ATOM 641 C C . ARG A 1 85 ? -1.044 -0.457 12.338 1.00 95.50 85 ARG A C 1
ATOM 643 O O . ARG A 1 85 ? -1.404 0.707 12.476 1.00 95.50 85 ARG A O 1
ATOM 650 N N . PHE A 1 86 ? -1.874 -1.492 12.365 1.00 97.06 86 PHE A N 1
ATOM 651 C CA . PHE A 1 86 ? -3.306 -1.394 12.636 1.00 97.06 86 PHE A CA 1
ATOM 652 C C . PHE A 1 86 ? -3.622 -2.097 13.955 1.00 97.06 86 PHE A C 1
ATOM 654 O O . PHE A 1 86 ? -3.288 -3.271 14.120 1.00 97.06 86 PHE A O 1
ATOM 661 N N . THR A 1 87 ? -4.279 -1.405 14.883 1.00 97.31 87 THR A N 1
ATOM 662 C CA . THR A 1 87 ? -4.689 -1.957 16.181 1.00 97.31 87 THR A CA 1
ATOM 663 C C . THR A 1 87 ? -6.204 -1.855 16.330 1.00 97.31 87 THR A C 1
ATOM 665 O O . THR A 1 87 ? -6.747 -0.752 16.291 1.00 97.31 87 THR A O 1
ATOM 668 N N . ASN A 1 88 ? -6.884 -2.986 16.549 1.00 97.00 88 ASN A N 1
ATOM 669 C CA . ASN A 1 88 ? -8.309 -2.999 16.885 1.00 97.00 88 ASN A CA 1
ATOM 670 C C . ASN A 1 88 ? -8.492 -2.482 18.323 1.00 97.00 88 ASN A C 1
ATOM 672 O O . ASN A 1 88 ? -8.003 -3.097 19.269 1.00 97.00 88 ASN A O 1
ATOM 676 N N . LEU A 1 89 ? -9.165 -1.346 18.503 1.00 95.94 89 LEU A N 1
ATOM 677 C CA . LEU A 1 89 ? -9.460 -0.766 19.817 1.00 95.94 89 LEU A CA 1
ATOM 678 C C . LEU A 1 89 ? -10.879 -1.086 20.306 1.00 95.94 89 LEU A C 1
ATOM 680 O O . LEU A 1 89 ? -11.200 -0.779 21.457 1.00 95.94 89 LEU A O 1
ATOM 684 N N . GLY A 1 90 ? -11.696 -1.711 19.462 1.00 92.00 90 GLY A N 1
ATOM 685 C CA . GLY A 1 90 ? -13.028 -2.176 19.805 1.00 92.00 90 GLY A CA 1
ATOM 686 C C . GLY A 1 90 ? -13.021 -3.335 20.801 1.00 92.00 90 GLY A C 1
ATOM 687 O O . GLY A 1 90 ? -11.982 -3.864 21.203 1.00 92.00 90 GLY A O 1
ATOM 688 N N . ASP A 1 91 ? -14.226 -3.720 21.197 1.00 93.56 91 ASP A N 1
ATOM 689 C CA . ASP A 1 91 ? -14.539 -4.855 22.067 1.00 93.56 91 ASP A CA 1
ATOM 690 C C . ASP A 1 91 ? -14.931 -6.123 21.289 1.00 93.56 91 ASP A C 1
ATOM 692 O O . ASP A 1 91 ? -15.015 -7.202 21.875 1.00 93.56 91 ASP A O 1
ATOM 696 N N . ALA A 1 92 ? -15.106 -6.013 19.969 1.00 92.94 92 ALA A N 1
ATOM 697 C CA . ALA A 1 92 ? -15.423 -7.114 19.068 1.00 92.94 92 ALA A CA 1
ATOM 698 C C . ALA A 1 92 ? -14.324 -7.336 18.008 1.00 92.94 92 ALA A C 1
ATOM 700 O O . ALA A 1 92 ? -13.653 -6.379 17.599 1.00 92.94 92 ALA A O 1
ATOM 701 N N . PRO A 1 93 ? -14.156 -8.573 17.502 1.00 95.06 93 PRO A N 1
ATOM 702 C CA . PRO A 1 93 ? -13.271 -8.846 16.375 1.00 95.06 93 PRO A CA 1
ATOM 703 C C . PRO A 1 93 ? -13.665 -8.055 15.120 1.00 95.06 93 PRO A C 1
ATOM 705 O O . PRO A 1 93 ? -14.849 -7.794 14.865 1.00 95.06 93 PRO A O 1
ATOM 708 N N . ILE A 1 94 ? -12.663 -7.692 14.319 1.00 95.06 94 ILE A N 1
ATOM 709 C CA . ILE A 1 94 ? -12.838 -7.021 13.025 1.00 95.06 94 ILE A CA 1
ATOM 710 C C . ILE A 1 94 ? -12.176 -7.871 11.944 1.00 95.06 94 ILE A C 1
ATOM 712 O O . ILE A 1 94 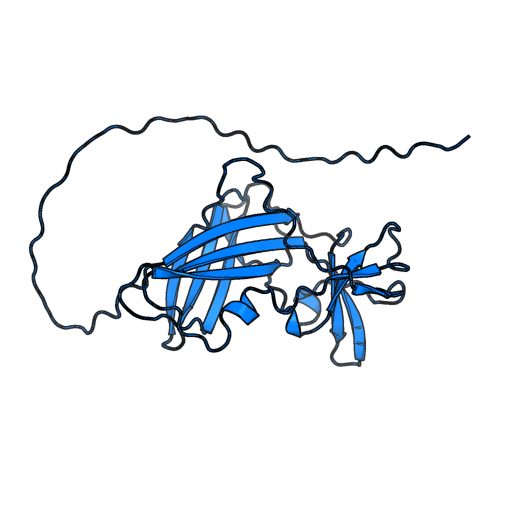? -10.994 -8.188 12.051 1.00 95.06 94 ILE A O 1
ATOM 716 N N . MET A 1 95 ? -12.918 -8.197 10.887 1.00 96.62 95 MET A N 1
ATOM 717 C CA . MET A 1 95 ? -12.354 -8.727 9.647 1.00 96.62 95 MET A CA 1
ATOM 718 C C . MET A 1 95 ? -12.438 -7.635 8.585 1.00 96.62 95 MET A C 1
ATOM 720 O O . MET A 1 95 ? -13.531 -7.168 8.262 1.00 96.62 95 MET A O 1
ATOM 724 N N . ILE A 1 96 ? -11.281 -7.195 8.095 1.00 96.75 96 ILE A N 1
ATOM 725 C CA . ILE A 1 96 ? -11.186 -6.136 7.089 1.00 96.75 96 ILE A CA 1
ATOM 726 C C . ILE A 1 96 ? -11.484 -6.744 5.718 1.00 96.75 96 ILE A C 1
ATOM 728 O O . ILE A 1 96 ? -10.835 -7.709 5.326 1.00 96.75 96 ILE A O 1
ATOM 732 N N . ASP A 1 97 ? -12.452 -6.168 5.010 1.00 96.31 97 ASP A N 1
ATOM 733 C CA . ASP A 1 97 ? -12.751 -6.494 3.614 1.00 96.31 97 ASP A CA 1
ATOM 734 C C . ASP A 1 97 ? -11.870 -5.663 2.676 1.00 96.31 97 ASP A C 1
ATOM 736 O O . ASP A 1 97 ? -11.188 -6.187 1.800 1.00 96.31 97 ASP A O 1
ATOM 740 N N . SER A 1 98 ? -11.833 -4.350 2.904 1.00 96.56 98 SER A N 1
ATOM 741 C CA . SER A 1 98 ? -11.067 -3.424 2.078 1.00 96.56 98 SER A CA 1
ATOM 742 C C . SER A 1 98 ? -10.603 -2.207 2.867 1.00 96.56 98 SER A C 1
ATOM 744 O O . SER A 1 98 ? -11.170 -1.841 3.901 1.00 96.56 98 SER A O 1
ATOM 746 N N . TYR A 1 99 ? -9.558 -1.550 2.368 1.00 97.62 99 TYR A N 1
ATOM 747 C CA . TYR A 1 99 ? -9.072 -0.295 2.922 1.00 97.62 99 TYR A CA 1
ATOM 748 C C . TYR A 1 99 ? -8.637 0.679 1.827 1.00 97.62 99 TYR A C 1
ATOM 750 O O . TYR A 1 99 ? -8.463 0.323 0.660 1.00 97.62 99 TYR A O 1
ATOM 758 N N . SER A 1 100 ? -8.463 1.941 2.205 1.00 97.06 100 SER A N 1
ATOM 759 C CA . SER A 1 100 ? -7.779 2.924 1.373 1.00 97.06 100 SER A CA 1
ATOM 760 C C . SER A 1 100 ? -6.995 3.910 2.220 1.00 97.06 100 SER A C 1
ATOM 762 O O . SER A 1 100 ? -7.365 4.228 3.353 1.00 97.06 100 SER A O 1
ATOM 764 N N . ILE A 1 101 ? -5.916 4.424 1.639 1.00 95.38 101 ILE A N 1
ATOM 765 C CA . ILE A 1 101 ? -5.159 5.538 2.199 1.00 95.38 101 ILE A CA 1
ATOM 766 C C . ILE A 1 101 ? -5.500 6.780 1.389 1.00 95.38 101 ILE A C 1
ATOM 768 O O . ILE A 1 101 ? -5.454 6.768 0.159 1.00 95.38 101 ILE A O 1
ATOM 772 N N . GLU A 1 102 ? -5.848 7.851 2.086 1.00 94.31 102 GLU A N 1
ATOM 773 C CA . GLU A 1 102 ? -6.072 9.161 1.490 1.00 94.31 102 GLU A CA 1
ATOM 774 C C . GLU A 1 102 ? -5.124 10.168 2.120 1.00 94.31 102 GLU A C 1
ATOM 776 O O . GLU A 1 102 ? -4.873 10.130 3.325 1.00 94.31 102 GLU A O 1
ATOM 781 N N . VAL A 1 103 ? -4.618 11.077 1.298 1.00 90.69 103 VAL A N 1
ATOM 782 C CA . VAL A 1 103 ? -3.744 12.173 1.711 1.00 90.69 103 VAL A CA 1
ATOM 783 C C . VAL A 1 103 ? -4.431 13.495 1.416 1.00 90.69 103 VAL A C 1
ATOM 785 O O . VAL A 1 103 ? -5.141 13.627 0.417 1.00 90.69 103 VAL A O 1
ATOM 788 N N . LEU A 1 104 ? -4.241 14.479 2.288 1.00 88.81 104 LEU A N 1
ATOM 789 C CA . LEU A 1 104 ? -4.753 15.820 2.047 1.00 88.81 104 LEU A CA 1
ATOM 790 C C . LEU A 1 104 ? -3.850 16.522 1.025 1.00 88.81 104 LEU A C 1
ATOM 792 O O . LEU A 1 104 ? -2.660 16.713 1.259 1.00 88.81 104 LEU A O 1
ATOM 796 N N . SER A 1 105 ? -4.393 16.892 -0.128 1.00 84.75 105 SER A N 1
ATOM 797 C CA . SER A 1 105 ? -3.637 17.601 -1.164 1.00 84.75 105 SER A CA 1
ATOM 798 C C . SER A 1 105 ? -3.394 19.069 -0.796 1.00 84.75 105 SER A C 1
ATOM 800 O O . SER A 1 105 ? -4.074 19.640 0.059 1.00 84.75 105 SER A O 1
ATOM 802 N N . GLY A 1 106 ? -2.485 19.736 -1.518 1.00 80.81 106 GLY A N 1
ATOM 803 C CA . GLY A 1 106 ? -2.285 21.188 -1.390 1.00 80.81 106 GLY A CA 1
ATOM 804 C C . GLY A 1 106 ? -3.549 22.027 -1.655 1.00 80.81 106 GLY A C 1
ATOM 805 O O . GLY A 1 106 ? -3.631 23.167 -1.206 1.00 80.81 106 GLY A O 1
ATOM 806 N N . LYS A 1 107 ? -4.560 21.454 -2.324 1.00 84.75 107 LYS A N 1
ATOM 807 C CA . LYS A 1 107 ? -5.874 22.070 -2.570 1.00 84.75 107 LYS A CA 1
ATOM 808 C C . LYS A 1 107 ? -6.889 21.846 -1.441 1.00 84.75 107 LYS A C 1
ATOM 810 O O . LYS A 1 107 ? -8.043 22.217 -1.607 1.00 84.75 107 LYS A O 1
ATOM 815 N N . GLN A 1 108 ? -6.481 21.263 -0.309 1.00 86.75 108 GLN A N 1
ATOM 816 C CA . GLN A 1 108 ? -7.370 20.891 0.805 1.00 86.75 108 GLN A CA 1
ATOM 817 C C . GLN A 1 108 ? -8.419 19.826 0.432 1.00 86.75 108 GLN A C 1
ATOM 819 O O . GLN A 1 108 ? -9.479 19.733 1.045 1.00 86.75 108 GLN A O 1
ATOM 824 N N . GLU A 1 109 ? -8.110 18.990 -0.559 1.00 89.44 109 GLU A N 1
ATOM 825 C CA . GLU A 1 109 ? -8.956 17.870 -0.984 1.00 89.44 109 GLU A CA 1
ATOM 826 C C . GLU A 1 109 ? -8.317 16.545 -0.569 1.00 89.44 109 GLU A C 1
ATOM 828 O O . GLU A 1 109 ? -7.109 16.365 -0.743 1.00 89.44 109 GLU A O 1
ATOM 833 N N . TRP A 1 110 ? -9.120 15.611 -0.052 1.00 92.12 110 TRP A N 1
ATOM 834 C CA . TRP A 1 110 ? -8.673 14.246 0.225 1.00 92.12 110 TRP A CA 1
ATOM 835 C C . TRP A 1 110 ? -8.517 13.482 -1.084 1.00 92.12 110 TRP A C 1
ATOM 837 O O . TRP A 1 110 ? -9.497 13.230 -1.784 1.00 92.12 110 TRP A O 1
ATOM 847 N N . VAL A 1 111 ? -7.283 13.108 -1.404 1.00 91.62 111 VAL A N 1
ATOM 848 C CA . VAL A 1 111 ? -6.950 12.355 -2.610 1.00 91.62 111 VAL A CA 1
ATOM 849 C C . VAL A 1 111 ? -6.577 10.938 -2.214 1.00 91.62 111 VAL A C 1
ATOM 851 O O . VAL A 1 111 ? -5.696 10.717 -1.382 1.00 91.62 111 VAL A O 1
ATOM 854 N N . ARG A 1 112 ? -7.260 9.966 -2.816 1.00 93.62 112 ARG A N 1
ATOM 855 C CA . ARG A 1 112 ? -6.990 8.546 -2.609 1.00 93.62 112 ARG A CA 1
ATOM 856 C C . ARG A 1 112 ? -5.694 8.144 -3.301 1.00 93.62 112 ARG A C 1
ATOM 858 O O . ARG A 1 112 ? -5.527 8.390 -4.492 1.00 93.62 112 ARG A O 1
ATOM 865 N N . LEU A 1 113 ? -4.805 7.500 -2.549 1.00 94.00 113 LEU A N 1
ATOM 866 C CA . LEU A 1 113 ? -3.637 6.828 -3.103 1.00 94.00 113 LEU A CA 1
ATOM 867 C C . LEU A 1 113 ? -4.077 5.548 -3.815 1.00 94.00 113 LEU A C 1
ATOM 869 O O . LEU A 1 113 ? -4.998 4.857 -3.366 1.00 94.00 113 LEU A O 1
ATOM 873 N N . VAL A 1 114 ? -3.393 5.209 -4.901 1.00 95.94 114 VAL A N 1
ATOM 874 C CA . VAL A 1 114 ? -3.603 3.931 -5.577 1.00 95.94 114 VAL A CA 1
ATOM 875 C C . VAL A 1 114 ? -2.809 2.882 -4.812 1.00 95.94 114 VAL A C 1
ATOM 877 O O . VAL A 1 114 ? -1.583 2.918 -4.797 1.00 95.94 114 VAL A O 1
ATOM 880 N N . THR A 1 115 ? -3.502 1.968 -4.135 1.00 96.19 115 THR A N 1
ATOM 881 C CA . THR A 1 115 ? -2.865 0.820 -3.482 1.00 96.19 115 THR A CA 1
ATOM 882 C C . THR A 1 115 ? -2.468 -0.198 -4.544 1.00 96.19 115 THR A C 1
ATOM 884 O O . THR A 1 115 ? -3.297 -0.608 -5.354 1.00 96.19 115 THR A O 1
ATOM 887 N N . ILE A 1 116 ? -1.194 -0.575 -4.546 1.00 95.81 116 ILE A N 1
ATOM 888 C CA . ILE A 1 116 ? -0.626 -1.550 -5.472 1.00 95.81 116 ILE A CA 1
ATOM 889 C C . ILE A 1 116 ? -0.785 -2.939 -4.847 1.00 95.81 116 ILE A C 1
ATOM 891 O O . ILE A 1 116 ? -0.278 -3.174 -3.749 1.00 95.81 116 ILE A O 1
ATOM 895 N N . ASP A 1 117 ? -1.458 -3.855 -5.548 1.00 93.50 117 ASP A N 1
ATOM 896 C CA . ASP A 1 117 ? -1.577 -5.246 -5.104 1.00 93.50 117 ASP A CA 1
ATOM 897 C C . ASP A 1 117 ? -0.259 -5.981 -5.352 1.00 93.50 117 ASP A C 1
ATOM 899 O O . ASP A 1 117 ? 0.091 -6.325 -6.484 1.00 93.50 117 ASP A O 1
ATOM 903 N N . ALA A 1 118 ? 0.468 -6.249 -4.273 1.00 90.06 118 ALA A N 1
ATOM 904 C CA . ALA A 1 118 ? 1.727 -6.976 -4.322 1.00 90.06 118 ALA A CA 1
ATOM 905 C C . ALA A 1 118 ? 1.582 -8.415 -4.844 1.00 90.06 118 ALA A C 1
ATOM 907 O O . ALA A 1 118 ? 2.566 -8.979 -5.308 1.00 90.06 118 ALA A O 1
ATOM 908 N N . HIS A 1 119 ? 0.389 -9.018 -4.777 1.00 89.88 119 HIS A N 1
ATOM 909 C CA . HIS A 1 119 ? 0.152 -10.385 -5.251 1.00 89.88 119 HIS A CA 1
ATOM 910 C C . HIS A 1 119 ? 0.055 -10.474 -6.775 1.00 89.88 119 HIS A C 1
ATOM 912 O O . HIS A 1 119 ? 0.200 -11.560 -7.336 1.00 89.88 119 HIS A O 1
ATOM 918 N N . SER A 1 120 ? -0.173 -9.345 -7.450 1.00 91.19 120 SER A N 1
ATOM 919 C CA . SER A 1 120 ? -0.249 -9.283 -8.912 1.00 91.19 120 SER A CA 1
ATOM 920 C C . SER A 1 120 ? 1.111 -9.482 -9.597 1.00 91.19 120 SER A C 1
ATOM 922 O O . SER A 1 120 ? 1.167 -9.681 -10.813 1.00 91.19 120 SER A O 1
ATOM 924 N N . GLY A 1 121 ? 2.212 -9.457 -8.839 1.00 92.94 121 GLY A N 1
ATOM 925 C CA . GLY A 1 121 ? 3.554 -9.531 -9.391 1.00 92.94 121 GLY A CA 1
ATOM 926 C C . GLY A 1 121 ? 4.649 -9.743 -8.353 1.00 92.94 121 GLY A C 1
ATOM 927 O O . GLY A 1 121 ? 4.444 -10.321 -7.292 1.00 92.94 121 GLY A O 1
ATOM 928 N N . GLU A 1 122 ? 5.846 -9.285 -8.696 1.00 93.81 122 GLU A N 1
ATOM 929 C CA . GLU A 1 122 ? 7.053 -9.411 -7.884 1.00 93.81 122 GLU A CA 1
ATOM 930 C C . GLU A 1 122 ? 7.650 -8.023 -7.647 1.00 93.81 122 GLU A C 1
ATOM 932 O O . GLU A 1 122 ? 7.740 -7.211 -8.571 1.00 93.81 122 GLU A O 1
ATOM 937 N N . VAL A 1 123 ? 8.086 -7.733 -6.422 1.00 93.25 123 VAL A N 1
ATOM 938 C CA . VAL A 1 123 ? 8.703 -6.438 -6.106 1.00 93.25 123 VAL A CA 1
ATOM 939 C C . VAL A 1 123 ? 10.203 -6.512 -6.343 1.00 93.25 123 VAL A C 1
ATOM 941 O O . VAL A 1 123 ? 10.886 -7.403 -5.840 1.00 93.25 123 VAL A O 1
ATOM 944 N N . TYR A 1 124 ? 10.733 -5.542 -7.076 1.00 93.19 124 TYR A N 1
ATOM 945 C CA . TYR A 1 124 ? 12.149 -5.413 -7.374 1.00 93.19 124 TYR A CA 1
ATOM 946 C C . TYR A 1 124 ? 12.675 -4.046 -6.953 1.00 93.19 124 TYR A C 1
ATOM 948 O O . TYR A 1 124 ? 11.998 -3.026 -7.0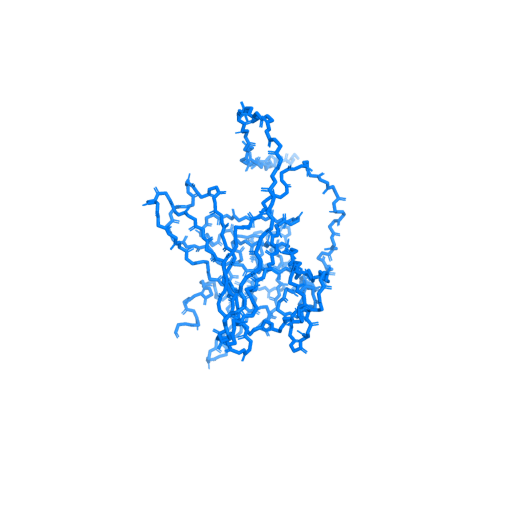70 1.00 93.19 124 TYR A O 1
ATOM 956 N N . ASN A 1 125 ? 13.918 -4.031 -6.491 1.00 90.56 125 ASN A N 1
ATOM 957 C CA . ASN A 1 125 ? 14.701 -2.822 -6.321 1.00 90.56 125 ASN A CA 1
ATOM 958 C C . ASN A 1 125 ? 15.575 -2.624 -7.571 1.00 90.56 125 ASN A C 1
ATOM 960 O O . ASN A 1 125 ? 16.242 -3.568 -8.006 1.00 90.56 125 ASN A O 1
ATOM 964 N N . ARG A 1 126 ? 15.572 -1.417 -8.152 1.00 82.00 126 ARG A N 1
ATOM 965 C CA . ARG A 1 126 ? 16.548 -0.994 -9.166 1.00 82.00 126 ARG A CA 1
ATOM 966 C C . ARG A 1 126 ? 17.912 -1.121 -8.489 1.00 82.00 126 ARG A C 1
ATOM 968 O O . ARG A 1 126 ? 18.163 -0.422 -7.519 1.00 82.00 126 ARG A O 1
ATOM 975 N N . GLY A 1 127 ? 18.737 -2.078 -8.903 1.00 70.50 127 GLY A N 1
ATOM 976 C CA . GLY A 1 127 ? 20.016 -2.342 -8.246 1.00 70.50 127 GLY A CA 1
ATOM 977 C C . GLY A 1 127 ? 20.991 -1.153 -8.324 1.00 70.50 127 GLY A C 1
ATOM 978 O O . GLY A 1 127 ? 20.601 -0.009 -8.554 1.00 70.50 127 GLY A O 1
ATOM 979 N N . PRO A 1 128 ? 22.306 -1.377 -8.185 1.00 65.88 128 PRO A N 1
ATOM 980 C CA . PRO A 1 128 ? 23.281 -0.282 -8.196 1.00 65.88 128 PRO A CA 1
ATOM 981 C C . PRO A 1 128 ? 23.318 0.506 -9.521 1.00 65.88 128 PRO A C 1
ATOM 983 O O . PRO A 1 128 ? 23.886 1.597 -9.564 1.00 65.88 128 PRO A O 1
ATOM 986 N N . THR A 1 129 ? 22.730 -0.028 -10.597 1.00 65.69 129 THR A N 1
ATOM 987 C CA . THR A 1 129 ? 22.596 0.635 -11.896 1.00 65.69 129 THR A CA 1
ATOM 988 C C . THR A 1 129 ? 21.162 1.130 -12.123 1.00 65.69 129 THR A C 1
ATOM 990 O O . THR A 1 129 ? 20.187 0.451 -11.816 1.00 65.69 129 THR A O 1
ATOM 993 N N . ASP A 1 130 ? 21.026 2.323 -12.707 1.00 68.94 130 ASP A N 1
ATOM 994 C CA . ASP A 1 130 ? 19.735 2.969 -13.024 1.00 68.94 130 ASP A CA 1
ATOM 995 C C . ASP A 1 130 ? 18.934 2.255 -14.142 1.00 68.94 130 ASP A C 1
ATOM 997 O O . ASP A 1 130 ? 17.788 2.564 -14.450 1.00 68.94 130 ASP A O 1
ATOM 1001 N N . ASP A 1 131 ? 19.529 1.256 -14.791 1.00 77.44 131 ASP A N 1
ATOM 1002 C CA . ASP A 1 131 ? 19.015 0.682 -16.035 1.00 77.44 131 ASP A CA 1
ATOM 1003 C C . ASP A 1 131 ? 18.188 -0.604 -15.865 1.00 77.44 131 ASP A C 1
ATOM 1005 O O . ASP A 1 131 ? 17.876 -1.254 -16.861 1.00 77.44 131 ASP A O 1
ATOM 1009 N N . MET A 1 132 ? 17.819 -0.983 -14.634 1.00 86.12 132 MET A N 1
ATOM 1010 C CA . MET A 1 132 ? 17.056 -2.207 -14.310 1.00 86.12 132 MET A CA 1
ATOM 1011 C C . MET A 1 132 ? 17.702 -3.526 -14.786 1.00 86.12 132 MET A C 1
ATOM 1013 O O . MET A 1 132 ? 17.097 -4.588 -14.640 1.00 86.12 132 MET A O 1
ATOM 1017 N N . LYS A 1 133 ? 18.940 -3.510 -15.303 1.00 89.44 133 LYS A N 1
ATOM 1018 C CA . LYS A 1 133 ? 19.643 -4.729 -15.747 1.00 89.44 133 LYS A CA 1
ATOM 1019 C C . LYS A 1 133 ? 20.068 -5.631 -14.596 1.00 89.44 133 LYS A C 1
ATOM 1021 O O . LYS A 1 133 ? 20.285 -6.823 -14.785 1.00 89.44 133 LYS A O 1
ATOM 1026 N N . GLN A 1 134 ? 20.230 -5.044 -13.415 1.00 88.12 134 GLN A N 1
ATOM 1027 C CA . GLN A 1 134 ? 20.630 -5.732 -12.191 1.00 88.12 134 GLN A CA 1
ATOM 1028 C C . GLN A 1 134 ? 19.588 -5.523 -11.092 1.00 88.12 134 GLN A C 1
ATOM 1030 O O . GLN A 1 134 ? 19.930 -5.255 -9.944 1.00 88.12 134 GLN A O 1
ATOM 1035 N N . ALA A 1 135 ? 18.306 -5.585 -11.447 1.00 91.06 135 ALA A N 1
ATOM 1036 C CA . ALA A 1 135 ? 17.242 -5.420 -10.473 1.00 91.06 135 ALA A CA 1
ATOM 1037 C C . ALA A 1 135 ? 17.231 -6.602 -9.495 1.00 91.06 135 ALA A C 1
ATOM 1039 O O . ALA A 1 135 ? 17.300 -7.758 -9.910 1.00 91.06 135 ALA A O 1
ATOM 1040 N N . CYS A 1 136 ? 17.131 -6.320 -8.199 1.00 91.06 136 CYS A N 1
ATOM 1041 C CA . CYS A 1 136 ? 17.151 -7.336 -7.150 1.00 91.06 136 CYS A CA 1
ATOM 1042 C C . CYS A 1 136 ? 15.747 -7.554 -6.596 1.00 91.06 136 CYS A C 1
ATOM 1044 O O . CYS A 1 136 ? 15.086 -6.594 -6.192 1.00 91.06 136 CYS A O 1
ATOM 1046 N N . ARG A 1 137 ? 15.294 -8.809 -6.544 1.00 91.19 137 ARG A N 1
ATOM 1047 C CA . ARG A 1 137 ? 13.982 -9.131 -5.975 1.00 91.19 137 ARG A CA 1
ATOM 1048 C C . ARG A 1 137 ? 13.947 -8.787 -4.488 1.00 91.19 137 ARG A C 1
ATOM 1050 O O . ARG A 1 137 ? 14.867 -9.119 -3.748 1.00 91.19 137 ARG A O 1
ATOM 1057 N N . SER A 1 138 ? 12.872 -8.149 -4.051 1.00 85.94 138 SER A N 1
ATOM 1058 C CA . SER A 1 138 ? 12.530 -7.968 -2.645 1.00 85.94 138 SER A CA 1
ATOM 1059 C C . SER A 1 138 ? 11.478 -9.012 -2.287 1.00 85.94 138 SER A C 1
ATOM 1061 O O . SER A 1 138 ? 10.334 -8.878 -2.709 1.00 85.94 138 SER A O 1
ATOM 1063 N N . ASN A 1 139 ? 11.839 -10.061 -1.541 1.00 83.44 139 ASN A N 1
ATOM 1064 C CA . ASN A 1 139 ? 10.861 -11.065 -1.095 1.00 83.44 139 ASN A CA 1
ATOM 1065 C C . ASN A 1 139 ? 10.020 -10.489 0.060 1.00 83.44 139 ASN A C 1
ATOM 1067 O O . ASN A 1 139 ? 10.286 -10.769 1.229 1.00 83.44 139 ASN A O 1
ATOM 1071 N N . ILE A 1 140 ? 9.073 -9.610 -0.266 1.00 81.31 140 ILE A N 1
ATOM 1072 C CA . ILE A 1 140 ? 8.247 -8.836 0.675 1.00 81.31 140 ILE A CA 1
ATOM 1073 C C . ILE A 1 140 ? 6.772 -9.255 0.644 1.00 81.31 140 ILE A C 1
ATOM 1075 O O . ILE A 1 140 ? 5.979 -8.805 1.463 1.00 81.31 140 ILE A O 1
ATOM 1079 N N . GLU A 1 141 ? 6.382 -10.140 -0.272 1.00 79.19 141 GLU A N 1
ATOM 1080 C CA . GLU A 1 141 ? 4.983 -10.449 -0.583 1.00 79.19 141 GLU A CA 1
ATOM 1081 C C . GLU A 1 141 ? 4.213 -10.954 0.655 1.00 79.19 141 GLU A C 1
ATOM 1083 O O . GLU A 1 141 ? 3.067 -10.569 0.886 1.00 79.19 141 GLU A O 1
ATOM 1088 N N . LYS A 1 142 ? 4.875 -11.739 1.518 1.00 84.88 142 LYS A N 1
ATOM 1089 C CA . LYS A 1 142 ? 4.309 -12.265 2.779 1.00 84.88 142 LYS A CA 1
ATOM 1090 C C . LYS A 1 142 ? 4.314 -11.266 3.941 1.00 84.88 142 LYS A C 1
ATOM 1092 O O . LYS A 1 142 ? 3.664 -11.518 4.952 1.00 84.88 142 LYS A O 1
ATOM 1097 N N . ASP A 1 143 ? 5.032 -10.158 3.799 1.00 89.62 143 ASP A N 1
ATOM 1098 C CA . ASP A 1 143 ? 5.133 -9.092 4.799 1.00 89.62 143 ASP A CA 1
ATOM 1099 C C . ASP A 1 143 ? 4.212 -7.904 4.465 1.00 89.62 143 ASP A C 1
ATOM 1101 O O . ASP A 1 143 ? 4.304 -6.842 5.086 1.00 89.62 143 ASP A O 1
ATOM 1105 N N . THR A 1 144 ? 3.323 -8.061 3.480 1.00 94.06 144 THR A N 1
ATOM 1106 C CA . THR A 1 144 ? 2.343 -7.045 3.081 1.00 94.06 144 THR A CA 1
ATOM 1107 C C . THR A 1 144 ? 1.179 -6.961 4.062 1.00 94.06 144 THR A C 1
ATOM 1109 O O . THR A 1 144 ? 0.836 -7.922 4.757 1.00 94.06 144 THR A O 1
ATOM 1112 N N . PHE A 1 145 ? 0.550 -5.788 4.133 1.00 95.94 145 PHE A N 1
ATOM 1113 C CA . PHE A 1 145 ? -0.628 -5.586 4.972 1.00 95.94 145 PHE A CA 1
ATOM 1114 C C . PHE A 1 145 ? -1.807 -6.430 4.481 1.00 95.94 145 PHE A C 1
ATOM 1116 O O . PHE A 1 145 ? -2.470 -7.055 5.304 1.00 95.94 145 PHE A O 1
ATOM 1123 N N . ASP A 1 146 ? -1.992 -6.541 3.161 1.00 95.06 146 ASP A N 1
ATOM 1124 C CA . ASP A 1 146 ? -2.991 -7.416 2.540 1.00 95.06 146 ASP A CA 1
ATOM 1125 C C . ASP A 1 146 ? -2.851 -8.867 3.024 1.00 95.06 146 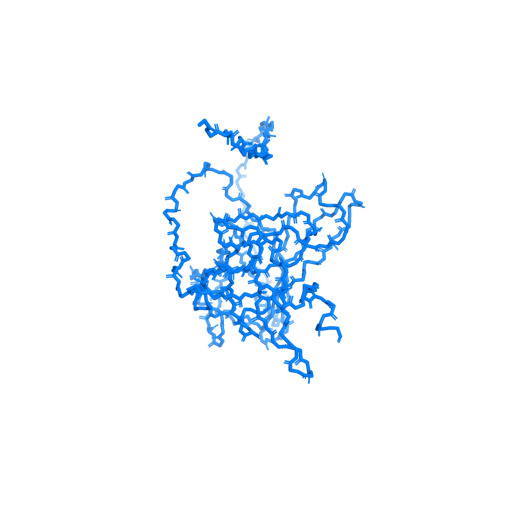ASP A C 1
ATOM 1127 O O . ASP A 1 146 ? -3.816 -9.465 3.502 1.00 95.06 146 ASP A O 1
ATOM 1131 N N . TYR A 1 147 ? -1.632 -9.418 3.024 1.00 93.56 147 TYR A N 1
ATOM 1132 C CA . TYR A 1 147 ? -1.375 -10.759 3.560 1.00 93.56 147 TYR A CA 1
ATOM 1133 C C . TYR A 1 147 ? -1.633 -10.854 5.078 1.00 93.56 147 TYR A C 1
ATOM 1135 O O . TYR A 1 147 ? -2.107 -11.874 5.607 1.00 93.56 147 TYR A O 1
ATOM 1143 N N . ALA A 1 148 ? -1.327 -9.785 5.818 1.00 95.00 148 ALA A N 1
ATOM 1144 C CA . ALA A 1 148 ? -1.540 -9.725 7.259 1.00 95.00 148 ALA A CA 1
ATOM 1145 C C . ALA A 1 148 ? -3.028 -9.746 7.643 1.00 95.00 148 ALA A C 1
ATOM 1147 O O . ALA A 1 148 ? -3.346 -10.309 8.693 1.00 95.00 148 ALA A O 1
ATOM 1148 N N . ILE A 1 149 ? -3.916 -9.202 6.803 1.00 95.94 149 ILE A N 1
ATOM 1149 C CA . ILE A 1 149 ? -5.365 -9.109 7.058 1.00 95.94 149 ILE A CA 1
ATOM 1150 C C . ILE A 1 149 ? -6.200 -10.170 6.327 1.00 95.94 149 ILE A C 1
ATOM 1152 O O . ILE A 1 149 ? -7.332 -10.427 6.737 1.00 95.94 149 ILE A O 1
ATOM 1156 N N . ALA A 1 150 ? -5.656 -10.813 5.288 1.00 94.38 150 ALA A N 1
ATOM 1157 C CA . ALA A 1 150 ? -6.376 -11.764 4.444 1.00 94.38 150 ALA A CA 1
ATOM 1158 C C . ALA A 1 150 ? -7.077 -12.870 5.254 1.00 94.38 150 ALA A C 1
ATOM 1160 O O . ALA A 1 150 ? -6.421 -13.706 5.883 1.00 94.38 150 ALA A O 1
ATOM 1161 N N . ASN A 1 151 ? -8.417 -12.882 5.201 1.00 91.69 151 ASN A N 1
ATOM 1162 C CA . ASN A 1 151 ? -9.299 -13.848 5.868 1.00 91.69 151 ASN A CA 1
ATOM 1163 C C . ASN A 1 151 ? -9.017 -14.028 7.372 1.00 91.69 151 ASN A C 1
ATOM 1165 O O . ASN A 1 151 ? -9.119 -15.138 7.902 1.00 91.69 151 ASN A O 1
ATOM 1169 N N . LYS A 1 152 ? -8.638 -12.950 8.071 1.00 94.31 152 LYS A N 1
ATOM 1170 C CA . LYS A 1 152 ? -8.302 -12.990 9.500 1.00 94.31 152 LYS A CA 1
ATOM 1171 C C . LYS A 1 152 ? -9.213 -12.096 10.326 1.00 94.31 152 LYS A C 1
ATOM 1173 O O . LYS A 1 152 ? -9.426 -10.929 10.010 1.00 94.31 152 LYS A O 1
ATOM 1178 N N . ASN A 1 153 ? -9.674 -12.643 11.448 1.00 96.06 153 ASN A N 1
ATOM 1179 C CA . ASN A 1 153 ? -10.246 -11.851 12.527 1.00 96.06 153 ASN A CA 1
ATOM 1180 C C . ASN A 1 153 ? -9.115 -11.170 13.302 1.00 96.06 153 ASN A C 1
ATOM 1182 O O . ASN A 1 153 ? -8.212 -11.825 13.824 1.00 96.06 153 ASN A O 1
ATOM 1186 N N . ILE A 1 154 ? -9.176 -9.846 13.384 1.00 97.12 154 ILE A N 1
ATOM 1187 C CA . ILE A 1 154 ? -8.327 -9.040 14.252 1.00 97.12 154 ILE A CA 1
ATOM 1188 C C . ILE A 1 154 ? -9.075 -8.899 15.574 1.00 97.12 154 ILE A C 1
ATOM 1190 O O . ILE A 1 154 ? -10.008 -8.101 15.690 1.00 97.12 154 ILE A O 1
ATOM 1194 N N . GLU A 1 155 ? -8.692 -9.710 16.555 1.00 97.56 155 GLU A N 1
ATOM 1195 C CA . GLU A 1 155 ? -9.306 -9.715 17.886 1.00 97.56 155 GLU A CA 1
ATOM 1196 C C . GLU A 1 155 ? -9.209 -8.341 18.582 1.00 97.56 155 GLU A C 1
ATOM 1198 O O . GLU A 1 155 ? -8.336 -7.527 18.249 1.00 97.56 155 GLU A O 1
ATOM 1203 N N . PRO A 1 156 ? -10.079 -8.061 19.566 1.00 96.88 156 PRO A N 1
ATOM 1204 C CA . PRO A 1 156 ? -9.978 -6.873 20.407 1.00 96.88 156 PRO A CA 1
A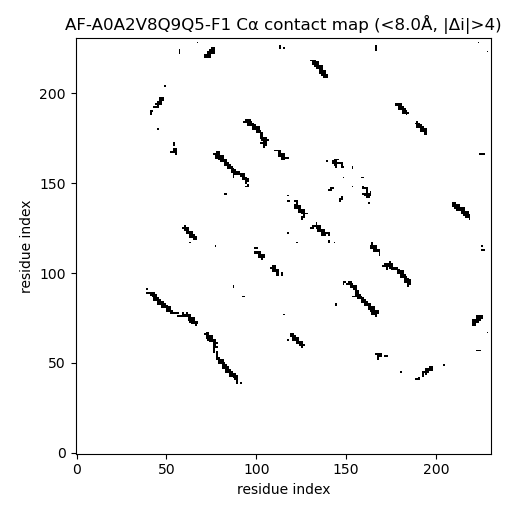TOM 1205 C C . PRO A 1 156 ? -8.560 -6.662 20.945 1.00 96.88 156 PRO A C 1
ATOM 1207 O O . PRO A 1 156 ? -7.925 -7.585 21.455 1.00 96.88 156 PRO A O 1
ATOM 1210 N N . ARG A 1 157 ? -8.054 -5.429 20.843 1.00 96.19 157 ARG A N 1
ATOM 1211 C CA . ARG A 1 157 ? -6.699 -5.012 21.265 1.00 96.19 157 ARG A CA 1
ATOM 1212 C C . ARG A 1 157 ? -5.544 -5.663 20.501 1.00 96.19 157 ARG A C 1
ATOM 1214 O O . ARG A 1 157 ? -4.388 -5.328 20.764 1.00 96.19 157 ARG A O 1
ATOM 1221 N N . HIS A 1 158 ? -5.810 -6.542 19.537 1.00 97.19 158 HIS A N 1
ATOM 1222 C CA . HIS A 1 158 ? -4.758 -7.116 18.711 1.00 97.19 158 HIS A CA 1
ATOM 1223 C C . HIS A 1 158 ? -4.281 -6.129 17.652 1.00 97.19 158 HIS A C 1
ATOM 1225 O O . HIS A 1 158 ? -4.984 -5.211 17.226 1.00 97.19 158 HIS A O 1
ATOM 1231 N N . THR A 1 159 ? -3.032 -6.332 17.246 1.00 96.25 159 THR A N 1
ATOM 1232 C CA . THR A 1 159 ? -2.343 -5.493 16.276 1.00 96.25 159 THR A CA 1
ATOM 1233 C C . THR A 1 159 ? -1.843 -6.339 15.121 1.00 96.25 159 THR A C 1
ATOM 1235 O O . THR A 1 159 ? -1.148 -7.331 15.340 1.00 96.25 159 THR A O 1
ATOM 1238 N N . VAL A 1 160 ? -2.130 -5.899 13.901 1.00 96.69 160 VAL A N 1
ATOM 1239 C CA . VAL A 1 160 ? -1.559 -6.444 12.666 1.00 96.69 160 VAL A CA 1
ATOM 1240 C C . VAL A 1 160 ? -0.637 -5.412 12.031 1.00 96.69 160 VAL A C 1
ATOM 1242 O O . VAL A 1 160 ? -0.783 -4.205 12.245 1.00 96.69 160 VAL A O 1
ATOM 1245 N N . ARG A 1 161 ? 0.361 -5.897 11.292 1.00 95.38 161 ARG A N 1
ATOM 1246 C CA . ARG A 1 161 ? 1.343 -5.053 10.619 1.00 95.38 161 ARG A CA 1
ATOM 1247 C C . ARG A 1 161 ? 1.661 -5.587 9.240 1.00 95.38 161 ARG A C 1
ATOM 1249 O O . ARG A 1 161 ? 1.658 -6.800 9.056 1.00 95.38 161 ARG A O 1
ATOM 1256 N N . GLY A 1 162 ? 1.998 -4.689 8.329 1.00 94.12 162 GLY A N 1
ATOM 1257 C CA . GLY A 1 162 ? 2.499 -5.067 7.019 1.00 94.12 162 GLY A CA 1
ATOM 1258 C C . GLY A 1 162 ? 2.779 -3.866 6.132 1.00 94.12 162 GLY A C 1
ATOM 1259 O O . GLY A 1 162 ? 2.359 -2.744 6.418 1.00 94.12 162 GLY A O 1
ATOM 1260 N N . TRP A 1 163 ? 3.516 -4.114 5.057 1.00 94.25 163 TRP A N 1
ATOM 1261 C CA . TRP A 1 163 ? 3.804 -3.122 4.034 1.00 94.25 163 TRP A CA 1
ATOM 1262 C C . TRP A 1 163 ? 2.593 -2.871 3.141 1.00 94.25 163 TRP A C 1
ATOM 1264 O O . TRP A 1 163 ? 1.948 -3.804 2.670 1.00 94.25 163 TRP A O 1
ATOM 1274 N N . VAL A 1 164 ? 2.321 -1.599 2.882 1.00 95.75 164 VAL A N 1
ATOM 1275 C CA . VAL A 1 164 ? 1.397 -1.131 1.854 1.00 95.75 164 VAL A CA 1
ATOM 1276 C C . VAL A 1 164 ? 2.217 -0.415 0.792 1.00 95.75 164 VAL A C 1
ATOM 1278 O O . VAL A 1 164 ? 2.978 0.505 1.105 1.00 95.75 164 VAL A O 1
ATOM 1281 N N . PHE A 1 165 ? 2.053 -0.837 -0.456 1.00 95.69 165 PHE A N 1
ATOM 1282 C CA . PHE A 1 165 ? 2.660 -0.191 -1.613 1.00 95.69 165 PHE A CA 1
ATOM 1283 C C . PHE A 1 165 ? 1.651 0.741 -2.252 1.00 95.69 165 PHE A C 1
ATOM 1285 O O . PHE A 1 165 ? 0.479 0.390 -2.410 1.00 95.69 165 PHE A O 1
ATOM 1292 N N . VAL A 1 166 ? 2.099 1.941 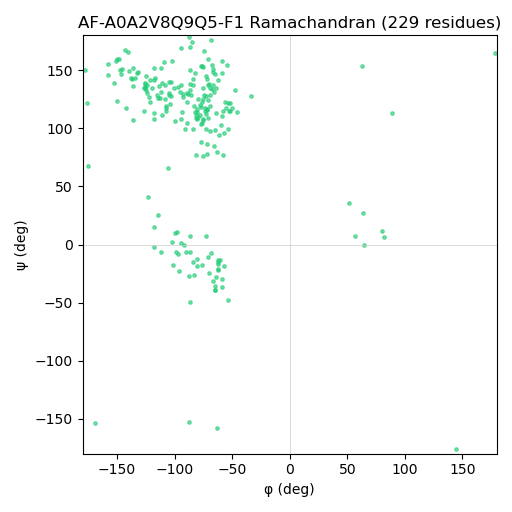-2.597 1.00 95.50 166 VAL A N 1
ATOM 1293 C CA . VAL A 1 166 ? 1.228 2.952 -3.182 1.00 95.50 166 VAL A CA 1
ATOM 1294 C C . VAL A 1 166 ? 1.870 3.618 -4.385 1.00 95.50 166 VAL A C 1
ATOM 1296 O O . VAL A 1 166 ? 3.069 3.894 -4.408 1.00 95.50 166 VAL A O 1
ATOM 1299 N N . GLU A 1 167 ? 1.036 3.911 -5.372 1.00 95.06 167 GLU A N 1
ATOM 1300 C CA . GLU A 1 167 ? 1.300 4.916 -6.390 1.00 95.06 167 GLU A CA 1
ATOM 1301 C C . GLU A 1 167 ? 0.691 6.241 -5.906 1.00 95.06 167 GLU A C 1
ATOM 1303 O O . GLU A 1 167 ? -0.468 6.314 -5.472 1.00 95.06 167 GLU A O 1
ATOM 1308 N N . ALA A 1 168 ? 1.508 7.291 -5.942 1.00 90.81 168 ALA A N 1
ATOM 1309 C CA . ALA A 1 168 ? 1.102 8.629 -5.545 1.00 90.81 168 ALA A CA 1
ATOM 1310 C C . ALA A 1 168 ? 0.219 9.271 -6.630 1.00 90.81 168 ALA A C 1
ATOM 1312 O O . ALA A 1 168 ? 0.352 8.944 -7.810 1.00 90.81 168 ALA A O 1
ATOM 1313 N N . PRO A 1 169 ? -0.680 10.203 -6.275 1.00 85.81 169 PRO A N 1
ATOM 1314 C CA . PRO A 1 169 ? -1.462 10.935 -7.261 1.00 85.81 169 PRO A CA 1
ATOM 1315 C C . PRO A 1 169 ? -0.585 11.922 -8.042 1.00 85.81 169 PRO A C 1
ATOM 1317 O O . PRO A 1 169 ? 0.459 12.364 -7.568 1.00 85.81 169 PRO A O 1
ATOM 1320 N N . GLU A 1 170 ? -1.054 12.333 -9.221 1.00 79.94 170 GLU A N 1
ATOM 1321 C CA . GLU A 1 170 ? -0.427 13.423 -9.991 1.00 79.94 170 GLU A CA 1
ATOM 1322 C C . GLU A 1 170 ? -0.501 14.774 -9.268 1.00 79.94 170 GLU A C 1
ATOM 1324 O O . GLU A 1 170 ? 0.346 15.644 -9.462 1.00 79.94 170 GLU A O 1
ATOM 1329 N N . ALA A 1 171 ? -1.527 14.963 -8.433 1.00 67.50 171 ALA A N 1
ATOM 1330 C CA . ALA A 1 171 ? -1.698 16.178 -7.655 1.00 67.50 171 ALA A CA 1
ATOM 1331 C C . ALA A 1 171 ? -0.564 16.326 -6.630 1.00 67.50 171 ALA A C 1
ATOM 1333 O O . ALA A 1 171 ? -0.273 15.403 -5.870 1.00 67.50 171 ALA A O 1
ATOM 1334 N N . GLY A 1 172 ? 0.037 17.518 -6.590 1.00 64.25 172 GLY A N 1
ATOM 1335 C CA . GLY A 1 172 ? 1.162 17.825 -5.714 1.00 64.25 172 GLY A CA 1
ATOM 1336 C C . GLY A 1 172 ? 0.888 17.463 -4.252 1.00 64.25 172 GLY A C 1
ATOM 1337 O O . GLY A 1 172 ? -0.032 17.992 -3.621 1.00 64.25 172 GLY A O 1
ATOM 1338 N N . LEU A 1 173 ? 1.747 16.602 -3.704 1.00 67.50 173 LEU A N 1
ATOM 1339 C CA . LEU A 1 173 ? 1.811 16.268 -2.276 1.00 67.50 173 LEU A CA 1
ATOM 1340 C C . LEU A 1 173 ? 2.411 17.408 -1.431 1.00 67.50 173 LEU A C 1
ATOM 1342 O O . LEU A 1 173 ? 2.629 17.242 -0.235 1.00 67.50 173 LEU A O 1
ATOM 1346 N N . GLU A 1 174 ? 2.655 18.577 -2.030 1.00 59.16 174 GLU A N 1
ATOM 1347 C CA . GLU A 1 174 ? 3.384 19.713 -1.448 1.00 59.16 174 GLU A CA 1
ATOM 1348 C C . GLU A 1 174 ? 2.747 20.288 -0.164 1.00 59.16 174 GLU A C 1
ATOM 1350 O O . GLU A 1 174 ? 3.401 21.027 0.568 1.00 59.16 174 GLU A O 1
ATOM 1355 N N . GLY A 1 175 ? 1.500 19.917 0.157 1.00 51.28 175 GLY A N 1
ATOM 1356 C CA . GLY A 1 175 ? 0.807 20.281 1.402 1.00 51.28 175 GLY A CA 1
ATOM 1357 C C . GLY A 1 175 ? 0.413 19.111 2.317 1.00 51.28 175 GLY A C 1
ATOM 1358 O O . GLY A 1 175 ? -0.136 19.350 3.393 1.00 51.28 175 GLY A O 1
ATOM 1359 N N . GLY A 1 176 ? 0.668 17.860 1.921 1.00 56.59 176 GLY A N 1
ATOM 1360 C CA . GLY A 1 176 ? 0.088 16.673 2.555 1.00 56.59 176 GLY A CA 1
ATOM 1361 C C . GLY A 1 176 ? 0.798 16.229 3.825 1.00 56.59 176 GLY A C 1
ATOM 1362 O O . GLY A 1 176 ? 1.539 15.252 3.818 1.00 56.59 176 GLY A O 1
ATOM 1363 N N . LYS A 1 177 ? 0.554 16.929 4.937 1.00 68.62 177 LYS A N 1
ATOM 1364 C CA . LYS A 1 177 ? 0.967 16.473 6.281 1.00 68.62 177 LYS A CA 1
ATOM 1365 C C . LYS A 1 177 ? -0.033 15.509 6.915 1.00 68.62 177 LYS A C 1
ATOM 1367 O O . LYS A 1 177 ? 0.286 14.861 7.908 1.00 68.62 177 LYS A O 1
ATOM 1372 N N . GLU A 1 178 ? -1.236 15.442 6.358 1.00 87.88 178 GLU A N 1
ATOM 1373 C CA . GLU A 1 178 ? -2.332 14.648 6.888 1.00 87.88 178 GLU A CA 1
ATOM 1374 C C . GLU A 1 178 ? -2.646 13.487 5.956 1.00 87.88 178 GLU A C 1
ATOM 1376 O O . GLU A 1 178 ? -2.819 13.653 4.746 1.00 87.88 178 GLU A O 1
ATOM 1381 N N . ALA A 1 179 ? -2.745 12.306 6.552 1.00 91.06 179 ALA A N 1
ATOM 1382 C CA . ALA A 1 179 ? -3.193 11.101 5.891 1.00 91.06 179 ALA A CA 1
ATOM 1383 C C . ALA A 1 179 ? -4.242 10.414 6.764 1.00 91.06 179 ALA A C 1
ATOM 1385 O O . ALA A 1 179 ? -4.197 10.488 7.996 1.00 91.06 179 ALA A O 1
ATOM 1386 N N . ARG A 1 180 ? -5.188 9.730 6.129 1.00 94.69 180 ARG A N 1
ATOM 1387 C CA . ARG A 1 180 ? -6.220 8.954 6.812 1.00 94.69 180 ARG A CA 1
ATOM 1388 C C . ARG A 1 180 ? -6.359 7.574 6.195 1.00 94.69 180 ARG A C 1
ATOM 1390 O O . ARG A 1 180 ? -6.145 7.381 5.000 1.00 94.69 180 ARG A O 1
ATOM 1397 N N . PHE A 1 181 ? -6.700 6.625 7.050 1.00 96.50 181 PHE A N 1
ATOM 1398 C CA . PHE A 1 181 ? -6.914 5.230 6.725 1.00 96.50 181 PHE A CA 1
ATOM 1399 C C . PHE A 1 181 ? -8.412 4.954 6.800 1.00 96.50 181 PHE A C 1
ATOM 1401 O O . PHE A 1 181 ? -9.037 5.138 7.849 1.00 96.50 181 PHE A O 1
ATOM 1408 N N . ASN A 1 182 ? -8.987 4.552 5.676 1.00 97.44 182 ASN A N 1
ATOM 1409 C CA . ASN A 1 182 ? -10.382 4.160 5.563 1.00 97.44 182 ASN A CA 1
ATOM 1410 C C . ASN A 1 182 ? -10.442 2.635 5.572 1.00 97.44 182 ASN A C 1
ATOM 1412 O O . ASN A 1 182 ? -9.674 2.001 4.857 1.00 97.44 182 ASN A O 1
ATOM 1416 N N . VAL A 1 183 ? -11.357 2.055 6.342 1.00 96.88 183 VAL A N 1
ATOM 1417 C CA . VAL A 1 183 ? -11.599 0.608 6.405 1.00 96.88 183 VAL A CA 1
ATOM 1418 C C . VAL A 1 183 ? -13.065 0.335 6.133 1.00 96.88 183 VAL A C 1
ATOM 1420 O O . VAL A 1 183 ? -13.929 1.040 6.655 1.00 96.88 183 VAL A O 1
ATOM 1423 N N . THR A 1 184 ? -13.324 -0.711 5.355 1.00 96.19 184 THR A N 1
ATOM 1424 C CA . THR A 1 184 ? -14.623 -1.376 5.263 1.00 96.19 184 THR A CA 1
ATOM 1425 C C . THR A 1 184 ? -14.461 -2.799 5.790 1.00 96.19 184 THR A C 1
ATOM 1427 O O . THR A 1 184 ? -13.530 -3.502 5.392 1.00 96.19 184 THR A O 1
ATOM 1430 N N . ASP A 1 185 ? -15.315 -3.215 6.724 1.00 94.50 185 ASP A N 1
ATOM 1431 C CA . ASP A 1 185 ? -15.342 -4.598 7.212 1.00 94.50 185 ASP A CA 1
ATOM 1432 C C . ASP A 1 185 ? -16.235 -5.495 6.338 1.00 94.50 185 ASP A C 1
ATOM 1434 O O . ASP A 1 185 ? -16.987 -5.015 5.490 1.00 94.50 185 ASP A O 1
ATOM 1438 N N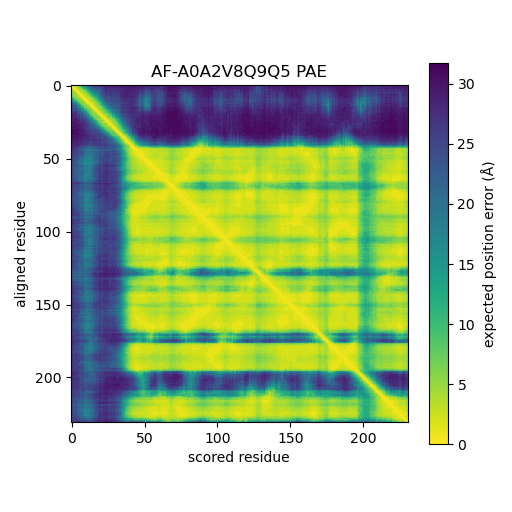 . ILE A 1 186 ? -16.182 -6.810 6.562 1.00 94.50 186 ILE A N 1
ATOM 1439 C CA . ILE A 1 186 ? -16.982 -7.796 5.807 1.00 94.50 186 ILE A CA 1
ATOM 1440 C C . ILE A 1 186 ? -18.506 -7.642 5.968 1.00 94.50 186 ILE A C 1
ATOM 1442 O O . ILE A 1 186 ? -19.270 -8.265 5.235 1.00 94.50 186 ILE A O 1
ATOM 1446 N N . LEU A 1 187 ? -18.962 -6.851 6.943 1.00 92.38 187 LEU A N 1
ATOM 1447 C CA . LEU A 1 187 ? -20.375 -6.532 7.155 1.00 92.38 187 LEU A CA 1
ATOM 1448 C C . LEU A 1 187 ? -20.763 -5.209 6.469 1.00 92.38 187 LEU A C 1
ATOM 1450 O O . LEU A 1 187 ? -21.909 -4.777 6.570 1.00 92.38 187 LEU A O 1
ATOM 1454 N N . GLY A 1 188 ? -19.820 -4.558 5.780 1.00 93.00 188 GLY A N 1
ATOM 1455 C CA . GLY A 1 188 ? -20.003 -3.279 5.103 1.00 93.00 188 GLY A CA 1
ATOM 1456 C C . GLY A 1 188 ? -19.894 -2.057 6.018 1.00 93.00 188 GLY A C 1
ATOM 1457 O O . GLY A 1 188 ? -20.136 -0.939 5.553 1.00 93.00 188 GLY A O 1
ATOM 1458 N N . ASN A 1 189 ? -19.525 -2.223 7.295 1.00 91.31 189 ASN A N 1
ATOM 1459 C CA . ASN A 1 189 ? -19.313 -1.086 8.188 1.00 91.31 189 ASN A CA 1
ATOM 1460 C C . ASN A 1 189 ? -18.059 -0.330 7.756 1.00 91.31 189 ASN A C 1
ATOM 1462 O O . ASN A 1 189 ? -17.011 -0.931 7.519 1.00 91.31 189 ASN A O 1
ATOM 1466 N N . LYS A 1 190 ? -18.159 0.999 7.707 1.00 94.00 190 LYS A N 1
ATOM 1467 C CA . LYS A 1 190 ? -17.065 1.883 7.308 1.00 94.00 190 LYS A CA 1
ATOM 1468 C C . LYS A 1 190 ? -16.576 2.688 8.493 1.00 94.00 190 LYS A C 1
ATOM 1470 O O . LYS A 1 190 ? -17.381 3.220 9.252 1.00 94.00 190 LYS A O 1
ATOM 1475 N N . ALA A 1 191 ? -15.266 2.835 8.607 1.00 94.50 191 ALA A N 1
ATOM 1476 C CA . ALA A 1 191 ? -14.670 3.718 9.592 1.00 94.50 191 ALA A CA 1
ATOM 1477 C C . ALA A 1 191 ? -13.376 4.340 9.060 1.00 94.50 191 ALA A C 1
ATOM 1479 O O . ALA A 1 191 ? -12.645 3.746 8.267 1.00 94.50 191 ALA A O 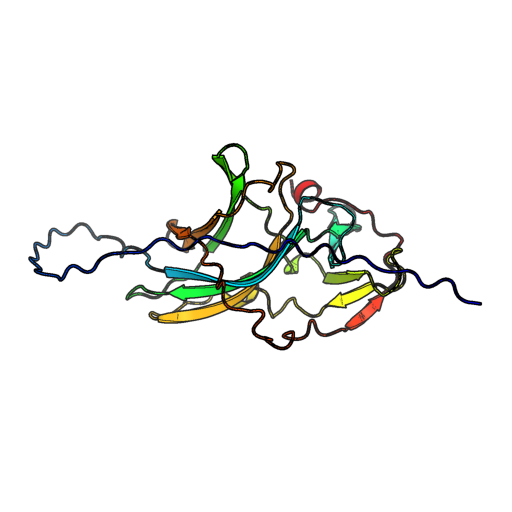1
ATOM 1480 N N . VAL A 1 192 ? -13.127 5.576 9.487 1.00 95.81 192 VAL A N 1
ATOM 1481 C CA . VAL A 1 192 ? -12.004 6.398 9.032 1.00 95.81 192 VAL A CA 1
ATOM 1482 C C . VAL A 1 192 ? -11.225 6.861 10.249 1.00 95.81 192 VAL A C 1
ATOM 1484 O O . VAL A 1 192 ? -11.815 7.301 11.243 1.00 95.81 192 VAL A O 1
ATOM 1487 N N . ARG A 1 193 ? -9.899 6.757 10.184 1.00 95.50 193 ARG A N 1
ATOM 1488 C CA . ARG A 1 193 ? -9.004 7.216 11.247 1.00 95.50 193 ARG A CA 1
ATOM 1489 C C . ARG A 1 193 ? -7.805 7.953 10.663 1.00 95.50 193 ARG A C 1
ATOM 1491 O O . ARG A 1 193 ? -7.304 7.549 9.614 1.00 95.50 193 ARG A O 1
ATOM 1498 N N . PRO A 1 194 ? -7.325 9.020 11.317 1.00 94.44 194 PRO A N 1
ATOM 1499 C CA . PRO A 1 194 ? -6.067 9.638 10.927 1.00 94.44 194 PRO A CA 1
ATOM 1500 C C . PRO A 1 194 ? -4.925 8.628 11.090 1.00 94.44 194 PRO A C 1
ATOM 1502 O O . PRO A 1 194 ? -4.898 7.849 12.046 1.00 94.44 194 PRO A O 1
ATOM 1505 N N . ILE A 1 195 ? -3.975 8.654 10.162 1.00 91.88 195 ILE A N 1
ATOM 1506 C CA . ILE A 1 195 ? -2.748 7.868 10.257 1.00 91.88 195 ILE A CA 1
ATOM 1507 C C . ILE A 1 195 ? -1.786 8.638 11.151 1.00 91.88 195 ILE A C 1
ATOM 1509 O O . ILE A 1 195 ? -1.315 9.719 10.797 1.00 91.88 195 ILE A O 1
ATOM 1513 N N . LYS A 1 196 ? -1.473 8.078 12.320 1.00 87.50 196 LYS A N 1
ATOM 1514 C CA . LYS A 1 196 ? -0.454 8.646 13.200 1.00 87.50 196 LYS A CA 1
ATOM 1515 C C . LYS A 1 196 ? 0.918 8.375 12.587 1.00 87.50 196 LYS A C 1
ATOM 1517 O O . LYS A 1 196 ? 1.365 7.231 12.527 1.00 87.50 196 LYS A O 1
ATOM 1522 N N . VAL A 1 197 ? 1.610 9.417 12.144 1.00 70.88 197 VAL A N 1
ATOM 1523 C CA . VAL A 1 197 ? 3.054 9.314 11.922 1.00 70.88 197 VAL A CA 1
ATOM 1524 C C . VAL A 1 197 ? 3.673 9.255 13.311 1.00 70.88 197 VAL A C 1
ATOM 1526 O O . VAL A 1 197 ? 3.509 10.194 14.090 1.00 70.88 197 VAL A O 1
ATOM 1529 N N . LEU A 1 198 ? 4.336 8.154 13.666 1.00 52.47 198 LEU A N 1
ATOM 1530 C CA . LEU A 1 198 ? 5.139 8.117 14.886 1.00 52.47 198 LEU A CA 1
ATOM 1531 C C . LEU A 1 198 ? 6.384 8.974 14.637 1.00 52.47 198 LEU A C 1
ATOM 1533 O O . LEU A 1 198 ? 7.461 8.483 14.323 1.00 52.47 198 LEU A O 1
ATOM 1537 N N . THR A 1 199 ? 6.212 10.294 14.710 1.00 42.00 199 THR A N 1
ATOM 1538 C CA . THR A 1 199 ? 7.306 11.257 14.754 1.00 42.00 199 THR A CA 1
ATOM 1539 C C . THR A 1 199 ? 8.067 11.015 16.050 1.00 42.00 199 THR A C 1
ATOM 1541 O O . THR A 1 199 ? 7.626 11.432 17.121 1.00 42.00 199 THR A O 1
ATOM 1544 N N . GLY A 1 200 ? 9.176 10.292 15.969 1.00 36.34 200 GLY A N 1
ATOM 1545 C CA . GLY A 1 200 ? 9.971 9.946 17.138 1.00 36.34 200 GLY A CA 1
ATOM 1546 C C . GLY A 1 200 ? 11.237 9.226 16.731 1.00 36.34 200 GLY A C 1
ATOM 1547 O O . GLY A 1 200 ? 11.372 8.042 17.007 1.00 36.34 200 GLY A O 1
ATOM 1548 N N . GLU A 1 201 ? 12.124 9.970 16.068 1.00 33.62 201 GLU A N 1
ATOM 1549 C CA . GLU A 1 201 ? 13.422 9.510 15.578 1.00 33.62 201 GLU A CA 1
ATOM 1550 C C . GLU A 1 201 ? 13.303 8.394 14.533 1.00 33.62 201 GLU A C 1
ATOM 1552 O O . GLU A 1 201 ? 12.342 7.630 14.471 1.00 33.62 201 GLU A O 1
ATOM 1557 N N . SER A 1 202 ? 14.301 8.296 13.663 1.00 38.56 202 SER A N 1
ATOM 1558 C CA . SER A 1 202 ? 14.566 7.034 12.990 1.00 38.56 202 SER A CA 1
ATOM 1559 C C . SER A 1 202 ? 14.943 6.048 14.095 1.00 38.56 202 SER A C 1
ATOM 1561 O O . SER A 1 202 ? 16.121 5.845 14.380 1.00 38.56 202 SER A O 1
ATOM 1563 N N . GLN A 1 203 ? 13.957 5.491 14.808 1.00 33.81 203 GLN A N 1
ATOM 1564 C CA . GLN A 1 203 ? 14.197 4.241 15.488 1.00 33.81 203 GLN A CA 1
ATOM 1565 C C . GLN A 1 203 ? 14.610 3.329 14.359 1.00 33.81 203 GLN A C 1
ATOM 1567 O O . GLN A 1 203 ? 13.845 3.095 13.424 1.00 33.81 203 GLN A O 1
ATOM 1572 N N . SER A 1 204 ? 15.859 2.886 14.418 1.00 40.94 204 SER A N 1
ATOM 1573 C CA . SER A 1 204 ? 16.324 1.751 13.662 1.00 40.94 204 SER A CA 1
ATOM 1574 C C . SER A 1 204 ? 15.448 0.566 14.070 1.00 40.94 204 SER A C 1
ATOM 1576 O O . SER A 1 204 ? 15.857 -0.312 14.829 1.00 40.94 204 SER A O 1
ATOM 1578 N N . VAL A 1 205 ? 14.225 0.507 13.549 1.00 41.75 205 VAL A N 1
ATOM 1579 C CA . VAL A 1 205 ? 13.694 -0.747 13.079 1.00 41.75 205 VAL A CA 1
ATOM 1580 C C . VAL A 1 205 ? 14.758 -1.124 12.069 1.00 41.75 205 VAL A C 1
ATOM 1582 O O . VAL A 1 205 ? 14.806 -0.563 10.974 1.00 41.75 205 VAL A O 1
ATOM 1585 N N . GLN A 1 206 ? 15.721 -1.953 12.510 1.00 41.25 206 GLN A N 1
ATOM 1586 C CA . GLN A 1 206 ? 16.591 -2.693 11.604 1.00 41.25 206 GLN A CA 1
ATOM 1587 C C . GLN A 1 206 ? 15.722 -3.006 10.400 1.00 41.25 206 GLN A C 1
ATOM 1589 O O . GLN A 1 206 ? 14.598 -3.462 10.655 1.00 41.25 206 GLN A O 1
ATOM 1594 N N . PRO A 1 207 ? 16.150 -2.696 9.160 1.00 45.59 207 PRO A N 1
ATOM 1595 C CA . PRO A 1 207 ? 15.315 -2.968 8.006 1.00 45.59 207 PRO A CA 1
ATOM 1596 C C . PRO A 1 207 ? 14.811 -4.384 8.225 1.00 45.59 207 PRO A C 1
ATOM 1598 O O . PRO A 1 207 ? 15.629 -5.293 8.382 1.00 45.59 207 PRO A O 1
ATOM 1601 N N . ARG A 1 208 ? 13.494 -4.557 8.426 1.00 50.41 208 ARG A N 1
ATOM 1602 C CA . ARG A 1 208 ? 12.898 -5.886 8.348 1.00 50.41 208 ARG A CA 1
ATOM 1603 C C . ARG A 1 208 ? 13.203 -6.234 6.918 1.00 50.41 208 ARG A C 1
ATOM 1605 O O . ARG A 1 208 ? 12.616 -5.625 6.026 1.00 50.41 208 ARG A O 1
ATOM 1612 N N . LEU A 1 209 ? 14.326 -6.938 6.767 1.00 50.34 209 LEU A N 1
ATOM 1613 C CA . LEU A 1 209 ? 15.152 -6.840 5.581 1.00 50.34 209 LEU A CA 1
ATOM 1614 C C . LEU A 1 209 ? 14.217 -7.173 4.443 1.00 50.34 209 LEU A C 1
ATOM 1616 O O . LEU A 1 209 ? 13.588 -8.229 4.457 1.00 50.34 209 LEU A O 1
ATOM 1620 N N . LEU A 1 210 ? 14.088 -6.246 3.497 1.00 60.22 210 LEU A N 1
ATOM 1621 C CA . LEU A 1 210 ? 13.661 -6.618 2.166 1.00 60.22 210 LEU A CA 1
ATOM 1622 C C . LEU A 1 210 ? 14.647 -7.705 1.773 1.00 60.22 210 LEU A C 1
ATOM 1624 O O . LEU A 1 210 ? 15.822 -7.419 1.536 1.00 60.22 210 LEU A O 1
ATOM 1628 N N . HIS A 1 211 ? 14.223 -8.959 1.899 1.00 63.41 211 HIS A N 1
ATOM 1629 C CA . HIS A 1 211 ? 15.117 -10.078 1.702 1.00 63.41 211 HIS A CA 1
ATOM 1630 C C . HIS A 1 211 ? 15.532 -10.001 0.243 1.00 63.41 211 HIS A C 1
ATOM 1632 O O . HIS A 1 211 ? 14.689 -10.121 -0.650 1.00 63.41 211 HIS A O 1
ATOM 1638 N N . VAL A 1 212 ? 16.815 -9.722 0.028 1.00 69.50 212 VAL A N 1
ATOM 1639 C CA . VAL A 1 212 ? 17.377 -9.584 -1.307 1.00 69.50 212 VAL A CA 1
ATOM 1640 C C . VAL A 1 212 ? 17.407 -10.979 -1.910 1.00 69.50 212 VAL A C 1
ATOM 1642 O O . VAL A 1 212 ? 18.136 -11.856 -1.448 1.00 69.50 212 VAL A O 1
ATOM 1645 N N . GLY A 1 213 ? 16.528 -11.192 -2.877 1.00 76.00 213 GLY A N 1
ATOM 1646 C CA . GLY A 1 213 ? 16.459 -12.397 -3.678 1.00 76.00 213 GLY A CA 1
ATOM 1647 C C . GLY A 1 213 ? 17.382 -12.315 -4.888 1.00 76.00 213 GLY A C 1
ATOM 1648 O O . GLY A 1 213 ? 18.405 -11.632 -4.890 1.00 76.00 213 GLY A O 1
ATOM 1649 N N . GLU A 1 214 ? 16.999 -13.036 -5.934 1.00 84.94 214 GLU A N 1
ATOM 1650 C CA . GLU A 1 214 ? 17.766 -13.126 -7.171 1.00 84.94 214 GLU A CA 1
ATOM 1651 C C . GLU A 1 214 ? 17.815 -11.791 -7.929 1.00 84.94 214 GLU A C 1
ATOM 1653 O O . GLU A 1 214 ? 16.889 -10.971 -7.877 1.00 84.94 214 GLU A O 1
ATOM 1658 N N . THR A 1 215 ? 18.906 -11.598 -8.668 1.00 87.62 215 THR A N 1
ATOM 1659 C CA . THR A 1 215 ? 19.061 -10.498 -9.619 1.00 87.62 215 THR A CA 1
ATOM 1660 C C . THR A 1 215 ? 18.476 -10.890 -10.975 1.00 87.62 215 THR A C 1
ATOM 1662 O O . THR A 1 215 ? 18.696 -12.005 -11.448 1.00 87.62 215 THR A O 1
ATOM 1665 N N . LYS A 1 216 ? 17.765 -9.968 -11.629 1.00 90.75 216 LYS A N 1
ATOM 1666 C CA . LYS A 1 216 ? 17.134 -10.170 -12.938 1.00 90.75 216 LYS A CA 1
ATOM 1667 C C . LYS A 1 216 ? 17.321 -8.941 -13.828 1.00 90.75 216 LYS A C 1
ATOM 1669 O O . LYS A 1 216 ? 17.256 -7.810 -13.347 1.00 90.75 216 LYS A O 1
ATOM 1674 N N . ASP A 1 217 ? 17.517 -9.171 -15.126 1.00 91.69 217 ASP A N 1
ATOM 1675 C CA . ASP A 1 217 ? 17.470 -8.106 -16.128 1.00 91.69 217 ASP A CA 1
ATOM 1676 C C . ASP A 1 217 ? 16.010 -7.803 -16.475 1.00 91.69 217 ASP A C 1
ATOM 1678 O O . ASP A 1 217 ? 15.288 -8.642 -17.018 1.00 91.69 217 ASP A O 1
ATOM 1682 N N . LEU A 1 218 ? 15.578 -6.598 -16.119 1.00 91.94 218 LEU A N 1
ATOM 1683 C CA . LEU A 1 218 ? 14.237 -6.077 -16.360 1.00 91.94 218 LEU A CA 1
ATOM 1684 C C . LEU A 1 218 ? 14.264 -4.840 -17.265 1.00 91.94 218 LEU A C 1
ATOM 1686 O O . LEU A 1 218 ? 13.271 -4.125 -17.366 1.00 91.94 218 LEU A O 1
ATOM 1690 N N . SER A 1 219 ? 15.379 -4.588 -17.955 1.00 90.81 219 SER A N 1
ATOM 1691 C CA . SER A 1 219 ? 15.549 -3.423 -18.833 1.00 90.81 219 SER A CA 1
ATOM 1692 C C . SER A 1 219 ? 14.570 -3.389 -20.013 1.00 90.81 219 SER A C 1
ATOM 1694 O O . SER A 1 219 ? 14.317 -2.324 -20.571 1.00 90.81 219 SER A O 1
ATOM 1696 N N . GLN A 1 220 ? 14.007 -4.544 -20.385 1.00 91.81 220 GLN A N 1
ATOM 1697 C CA . GLN A 1 220 ? 13.005 -4.676 -21.449 1.00 91.81 220 GLN A CA 1
ATOM 1698 C C . GLN A 1 220 ? 11.558 -4.534 -20.950 1.00 91.81 220 GLN A C 1
ATOM 1700 O O . GLN A 1 220 ? 10.638 -4.522 -21.768 1.00 91.81 220 GLN A O 1
ATOM 1705 N N . ALA A 1 221 ? 11.329 -4.451 -19.634 1.00 93.50 221 ALA A N 1
ATOM 1706 C CA . ALA A 1 221 ? 9.988 -4.271 -19.091 1.00 93.50 221 ALA A CA 1
ATOM 1707 C C . ALA A 1 221 ? 9.440 -2.891 -19.479 1.00 93.50 221 ALA A C 1
ATOM 1709 O O . ALA A 1 221 ? 10.137 -1.874 -19.407 1.00 93.50 221 ALA A O 1
ATOM 1710 N N . ARG A 1 222 ? 8.166 -2.840 -19.873 1.00 94.75 222 ARG A N 1
ATOM 1711 C CA . ARG A 1 222 ? 7.513 -1.573 -20.198 1.00 94.75 222 ARG A CA 1
ATOM 1712 C C . ARG A 1 222 ? 7.238 -0.816 -18.903 1.00 94.75 222 ARG A C 1
ATOM 1714 O O . ARG A 1 222 ? 6.459 -1.277 -18.075 1.00 94.75 222 ARG A O 1
ATOM 1721 N N . LYS A 1 223 ? 7.843 0.360 -18.744 1.00 94.12 223 LYS A N 1
ATOM 1722 C CA . LYS A 1 223 ? 7.552 1.248 -17.614 1.00 94.12 223 LYS A CA 1
ATOM 1723 C C . LYS A 1 223 ? 6.164 1.862 -17.781 1.00 94.12 223 LYS A C 1
ATOM 1725 O O . LYS A 1 223 ? 5.887 2.467 -18.818 1.00 94.12 223 LYS A O 1
ATOM 1730 N N . GLN A 1 224 ? 5.302 1.689 -16.786 1.00 95.19 224 GLN A N 1
ATOM 1731 C CA . GLN A 1 224 ? 3.937 2.209 -16.803 1.00 95.19 224 GLN A CA 1
ATOM 1732 C C . GLN A 1 224 ? 3.395 2.330 -15.378 1.00 95.19 224 GLN A C 1
ATOM 1734 O O . GLN A 1 224 ? 3.714 1.494 -14.541 1.00 95.19 224 GLN A O 1
ATOM 1739 N N . PHE A 1 225 ? 2.564 3.328 -15.083 1.00 95.56 225 PHE A N 1
ATOM 1740 C CA . PHE A 1 225 ? 1.935 3.428 -13.765 1.00 95.56 225 PHE A CA 1
ATOM 1741 C C . PHE A 1 225 ? 0.951 2.270 -13.526 1.00 95.56 225 PHE A C 1
ATOM 1743 O O . PHE A 1 225 ? 0.325 1.763 -14.460 1.00 95.56 225 PHE A O 1
ATOM 1750 N N . TYR A 1 226 ? 0.814 1.840 -12.271 1.00 95.44 226 TYR A N 1
ATOM 1751 C CA . TYR A 1 226 ? -0.049 0.715 -11.904 1.00 95.44 226 TYR A CA 1
ATOM 1752 C C . TYR A 1 226 ? -1.521 1.045 -12.181 1.00 95.44 226 TYR A C 1
ATOM 1754 O O . TYR A 1 226 ? -2.266 0.227 -12.724 1.00 95.44 226 TYR A O 1
ATOM 1762 N N . SER A 1 227 ? -1.919 2.287 -11.898 1.00 93.75 227 SER A N 1
ATOM 1763 C CA . SER A 1 227 ? -3.263 2.803 -12.178 1.00 93.75 227 SER A CA 1
ATOM 1764 C C . SER A 1 227 ? -3.659 2.742 -13.658 1.00 93.75 227 SER A C 1
ATOM 1766 O O . SER A 1 227 ? -4.830 2.557 -13.982 1.00 93.75 227 SER A O 1
ATOM 1768 N N . GLU A 1 228 ? -2.694 2.837 -14.573 1.00 92.25 228 GLU A N 1
ATOM 1769 C CA . GLU A 1 228 ? -2.947 2.811 -16.016 1.00 92.25 228 GLU A CA 1
ATOM 1770 C C . GLU A 1 228 ? -3.130 1.391 -16.564 1.00 92.25 228 GLU A C 1
ATOM 1772 O O . GLU A 1 228 ? -3.663 1.216 -17.658 1.00 92.25 228 GLU A O 1
ATOM 1777 N N . THR A 1 229 ? -2.694 0.368 -15.827 1.00 86.44 229 THR A N 1
ATOM 1778 C CA . THR A 1 229 ? -2.810 -1.038 -16.248 1.00 86.44 229 THR A CA 1
ATOM 1779 C C . THR A 1 229 ? -4.034 -1.742 -15.670 1.00 86.44 229 THR A C 1
ATOM 1781 O O . THR A 1 229 ? -4.521 -2.706 -16.263 1.00 86.44 229 THR A O 1
ATOM 1784 N N . HIS A 1 230 ? -4.561 -1.233 -14.554 1.00 79.62 230 HIS A N 1
ATOM 1785 C CA . HIS A 1 230 ? -5.682 -1.813 -13.806 1.00 79.62 230 HIS A CA 1
ATOM 1786 C C . HIS A 1 230 ? -6.937 -0.922 -13.805 1.00 79.62 230 HIS A C 1
ATOM 1788 O O . HIS A 1 230 ? -7.761 -1.012 -12.893 1.00 79.62 230 HIS A O 1
ATOM 1794 N N . SER A 1 231 ? -7.072 -0.072 -14.829 1.00 60.31 231 SER A N 1
ATOM 1795 C CA . SER A 1 231 ? -8.279 0.725 -15.096 1.00 60.31 231 SER A CA 1
ATOM 1796 C C . SER A 1 231 ? -9.378 -0.046 -15.829 1.00 60.31 231 SER A C 1
ATOM 1798 O O . SER A 1 231 ? -9.085 -1.069 -16.503 1.00 60.31 231 SER A O 1
#

Foldseek 3Di:
DDDDDDDDDPDPDDDDDDDDDDDDDDDDDDDDDDDDPPPFAFDKAKAFPDKDAAAFDLQAQKWFWAAFPVRATATAHQRMKTKMKMWGQTQAWFQFPDKWKWWQFPVRDTDTWAWDQSVRGWMWGCPPDSQLQFIWTQPQNCQAQCNQRPVDTQHHGRMTIHIITTRHDNGDCVPTPWMKMWTQTPVRDIDIDTHDYPPDDPPPPPPPDSPTHHTHGCNSHHYDHPVVRPD

Nearest PDB structures (foldseek):
  2wli-assembly1_B  TM=3.866E-01  e=8.144E-02  Paramagnetospirillum magnetotacticum
  5kyh-assembly1_A  TM=3.537E-01  e=7.707E-02  Ignicoccus hospitalis
  3q48-assembly2_B  TM=4.649E-01  e=1.151E+00  Pseudomonas aeruginosa
  4zkq-assembly1_A  TM=2.107E-01  e=2.492E+00  Cricetid gammaherpesvirus 2
  4zlt-assembly2_A  TM=1.852E-01  e=4.832E+00  Cricetid gammaherpesvirus 2

Radius of gyration: 20.76 Å; Cα contacts (8 Å, |Δi|>4): 464; chains: 1; bounding box: 74×38×59 Å

Solvent-accessible surface area (backbone atoms only — not comparable to full-atom values): 13733 Å² total; per-residue (Å²): 138,83,84,82,80,82,82,80,80,84,74,86,78,86,84,82,83,89,78,88,84,85,89,83,85,88,87,86,88,82,90,81,92,73,91,63,89,71,72,74,75,78,39,59,48,40,29,42,79,47,72,54,73,47,66,55,54,90,86,50,56,36,29,41,38,28,66,50,100,85,70,49,52,33,32,18,42,39,24,21,46,36,30,36,40,41,31,32,64,29,90,58,66,47,41,66,66,46,71,47,46,28,34,31,30,62,84,76,43,79,43,68,43,46,72,52,68,58,86,67,40,47,42,29,32,47,33,101,48,96,61,24,56,52,17,27,28,34,70,42,64,82,50,18,32,66,59,55,39,61,96,35,74,40,42,50,69,36,72,48,55,16,38,44,40,25,34,41,49,89,67,58,58,90,53,44,85,47,40,32,42,36,40,28,30,78,86,69,54,73,42,74,37,63,44,41,68,69,84,68,74,87,65,77,68,64,72,81,59,63,40,76,51,65,71,41,70,48,60,84,39,46,78,45,57,58,70,76,74,73,109

Mean predicted aligned error: 11.8 Å

pLDDT: mean 77.13, std 24.27, range [22.67, 97.62]

Secondary structure (DSSP, 8-state):
-PPP-------------------------------S-------EEEEEEEEEEPPS-S--SEEEEEE-TTSPEEEEE--EEEEEEEEE-SSS-B-EEEEEEEEE-TTS-EEE-EEE-GGGEEEEE--SSTTSTTEEEEE-GGGBHHHHHTT--B-TT-EEEEEEEEEPPSS--TT---EEEEEEETT--EEEEEEEE--S----------EEEEEE--TTSEE--HHHH--